Protein AF-A0A498CAG3-F1 (afdb_monomer)

Structure (mmCIF, N/CA/C/O backbone):
data_AF-A0A498CAG3-F1
#
_entry.id   AF-A0A498CAG3-F1
#
loop_
_atom_site.group_PDB
_atom_site.id
_atom_site.type_symbol
_atom_site.label_atom_id
_atom_site.label_alt_id
_atom_site.label_comp_id
_atom_site.label_asym_id
_atom_site.label_entity_id
_atom_site.label_seq_id
_atom_site.pdbx_PDB_ins_code
_atom_site.Cartn_x
_atom_site.Cartn_y
_atom_site.Cartn_z
_atom_site.occupancy
_atom_site.B_iso_or_equiv
_atom_site.auth_seq_id
_atom_site.auth_comp_id
_atom_site.auth_asym_id
_atom_site.auth_atom_id
_atom_site.pdbx_PDB_model_num
ATOM 1 N N . MET A 1 1 ? -28.598 -18.467 -30.246 1.00 45.19 1 MET A N 1
ATOM 2 C CA . MET A 1 1 ? -28.662 -18.071 -28.820 1.00 45.19 1 MET A CA 1
ATOM 3 C C . MET A 1 1 ? -27.420 -17.290 -28.374 1.00 45.19 1 MET A C 1
ATOM 5 O O . MET A 1 1 ? -27.573 -16.272 -27.721 1.00 45.19 1 MET A O 1
ATOM 9 N N . THR A 1 2 ? -26.205 -17.680 -28.778 1.00 54.56 2 THR A N 1
ATOM 10 C CA . THR A 1 2 ? -24.948 -17.007 -28.376 1.00 54.56 2 THR A CA 1
ATOM 11 C C . THR A 1 2 ? -24.770 -15.580 -28.922 1.00 54.56 2 THR A C 1
ATOM 13 O O . THR A 1 2 ? -24.231 -14.736 -28.220 1.00 54.56 2 THR A O 1
ATOM 16 N N . GLN A 1 3 ? -25.255 -15.280 -30.135 1.00 53.28 3 GLN A N 1
ATOM 17 C CA . GLN A 1 3 ? -25.154 -13.935 -30.737 1.00 53.28 3 GLN A CA 1
ATOM 18 C C . GLN A 1 3 ? -26.152 -12.925 -30.141 1.00 53.28 3 GLN A C 1
ATOM 20 O O . GLN A 1 3 ? -25.786 -11.781 -29.900 1.00 53.28 3 GLN A O 1
ATOM 25 N N . ALA A 1 4 ? -27.373 -13.359 -29.810 1.00 50.69 4 ALA A N 1
ATOM 26 C CA . ALA A 1 4 ? -28.370 -12.515 -29.142 1.00 50.69 4 ALA A CA 1
ATOM 27 C C . ALA A 1 4 ? -27.924 -12.086 -27.738 1.00 50.69 4 ALA A C 1
ATOM 29 O O . ALA A 1 4 ? -28.097 -10.934 -27.365 1.00 50.69 4 ALA A O 1
ATOM 30 N N . LEU A 1 5 ? -27.247 -12.972 -27.000 1.00 50.22 5 LEU A N 1
ATOM 31 C CA . LEU A 1 5 ? -26.637 -12.641 -25.707 1.00 50.22 5 LEU A CA 1
ATOM 32 C C . LEU A 1 5 ? -25.490 -11.618 -25.819 1.00 50.22 5 LEU A C 1
ATOM 34 O O . LEU A 1 5 ? -25.280 -10.845 -24.890 1.00 50.22 5 LEU A O 1
ATOM 38 N N . GLN A 1 6 ? -24.760 -11.586 -26.942 1.00 56.91 6 GLN A N 1
ATOM 39 C CA . GLN A 1 6 ? -23.706 -10.591 -27.195 1.00 56.91 6 GLN A CA 1
ATOM 40 C C . GLN A 1 6 ? -24.273 -9.227 -27.616 1.00 56.91 6 GLN A C 1
ATOM 42 O O . GLN A 1 6 ? -23.724 -8.196 -27.229 1.00 56.91 6 GLN A O 1
ATOM 47 N N . ALA A 1 7 ? -25.379 -9.213 -28.365 1.00 54.94 7 ALA A N 1
ATOM 48 C CA . ALA A 1 7 ? -26.101 -7.989 -28.710 1.00 54.94 7 ALA A CA 1
ATOM 49 C C . ALA A 1 7 ? -26.811 -7.389 -27.481 1.00 54.94 7 ALA A C 1
ATOM 51 O O . ALA A 1 7 ? -26.694 -6.193 -27.232 1.00 54.94 7 ALA A O 1
ATOM 52 N N . ALA A 1 8 ? -27.447 -8.230 -26.657 1.00 57.97 8 ALA A N 1
ATOM 53 C CA . ALA A 1 8 ? -28.200 -7.818 -25.470 1.00 57.97 8 ALA A CA 1
ATOM 54 C C . ALA A 1 8 ? -27.341 -7.199 -24.352 1.00 57.97 8 ALA A C 1
ATOM 56 O O . ALA A 1 8 ? -27.863 -6.489 -23.498 1.00 57.97 8 ALA A O 1
ATOM 57 N N . ALA A 1 9 ? -26.026 -7.443 -24.344 1.00 58.66 9 ALA A N 1
ATOM 58 C CA . ALA A 1 9 ? -25.122 -6.935 -23.310 1.00 58.66 9 ALA A CA 1
ATOM 59 C C . ALA A 1 9 ? -24.976 -5.398 -23.306 1.00 58.66 9 ALA A C 1
ATOM 61 O O . ALA A 1 9 ? -24.531 -4.839 -22.306 1.00 58.66 9 ALA A O 1
ATOM 62 N N . PHE A 1 10 ? -25.352 -4.723 -24.399 1.00 59.16 10 PHE A N 1
ATOM 63 C CA . PHE A 1 10 ? -25.188 -3.271 -24.568 1.00 59.16 10 PHE A CA 1
ATOM 64 C C . PHE A 1 10 ? -26.477 -2.548 -24.973 1.00 59.16 10 PHE A C 1
ATOM 66 O O . PHE A 1 10 ? -26.468 -1.340 -25.200 1.00 59.16 10 PHE A O 1
ATOM 73 N N . THR A 1 11 ? -27.595 -3.269 -25.039 1.00 63.06 11 THR A N 1
ATOM 74 C CA . THR A 1 11 ? -28.915 -2.693 -25.289 1.00 63.06 11 THR A CA 1
ATOM 75 C C . THR A 1 11 ? -29.640 -2.516 -23.968 1.00 63.06 11 THR A C 1
ATOM 77 O O . THR A 1 11 ? -29.707 -3.449 -23.170 1.00 63.06 11 THR A O 1
ATOM 80 N N . SER A 1 12 ? -30.260 -1.361 -23.746 1.00 62.12 12 SER A N 1
ATOM 81 C CA . SER A 1 12 ? -31.161 -1.179 -22.601 1.00 62.12 12 SER A CA 1
ATOM 82 C C . SER A 1 12 ? -32.449 -2.005 -22.717 1.00 62.12 12 SER A C 1
ATOM 84 O O . SER A 1 12 ? -33.151 -2.163 -21.721 1.00 62.12 12 SER A O 1
ATOM 86 N N . ASP A 1 13 ? -32.756 -2.522 -23.912 1.00 75.81 13 ASP A N 1
ATOM 87 C CA . ASP A 1 13 ? -33.946 -3.316 -24.203 1.00 75.81 13 ASP A CA 1
ATOM 88 C C . ASP A 1 13 ? -33.583 -4.641 -24.894 1.00 75.81 13 ASP A C 1
ATOM 90 O O . ASP A 1 13 ? -33.008 -4.668 -25.982 1.00 75.81 13 ASP A O 1
ATOM 94 N N . THR A 1 14 ? -33.943 -5.749 -24.250 1.00 74.25 14 THR A N 1
ATOM 95 C CA . THR A 1 14 ? -33.719 -7.110 -24.764 1.00 74.25 14 THR A CA 1
ATOM 96 C C . THR A 1 14 ? -34.554 -7.426 -26.004 1.00 74.25 14 THR A C 1
ATOM 98 O O . THR A 1 14 ? -34.089 -8.180 -26.857 1.00 74.25 14 THR A O 1
ATOM 101 N N . ALA A 1 15 ? -35.729 -6.806 -26.157 1.00 78.56 15 ALA A N 1
ATOM 102 C CA . ALA A 1 15 ? -36.567 -6.982 -27.341 1.00 78.56 15 ALA A CA 1
ATOM 103 C C . ALA A 1 15 ? -35.907 -6.387 -28.595 1.00 78.56 15 ALA A C 1
ATOM 105 O O . ALA A 1 15 ? -35.992 -6.962 -29.679 1.00 78.56 15 ALA A O 1
ATOM 106 N N . GLU A 1 16 ? -35.185 -5.274 -28.440 1.00 79.00 16 GLU A N 1
ATOM 107 C CA . GLU A 1 16 ? -34.460 -4.632 -29.538 1.00 79.00 16 GLU A CA 1
ATOM 108 C C . GLU A 1 16 ? -33.286 -5.498 -30.023 1.00 79.00 16 GLU A C 1
ATOM 110 O O . GLU A 1 16 ? -33.053 -5.627 -31.223 1.00 79.00 16 GLU A O 1
ATOM 115 N N . ALA A 1 17 ? -32.570 -6.145 -29.097 1.00 78.12 17 ALA A N 1
ATOM 116 C CA . ALA A 1 17 ? -31.485 -7.065 -29.435 1.00 78.12 17 ALA A CA 1
ATOM 117 C C . ALA A 1 17 ? -31.984 -8.309 -30.189 1.00 78.12 17 ALA A C 1
ATOM 119 O O . ALA A 1 17 ? -31.323 -8.773 -31.120 1.00 78.12 17 ALA A O 1
ATOM 120 N N . GLU A 1 18 ? -33.141 -8.853 -29.802 1.00 80.06 18 GLU A N 1
ATOM 121 C CA . GLU A 1 18 ? -33.763 -9.988 -30.491 1.00 80.06 18 GLU A CA 1
ATOM 122 C C . GLU A 1 18 ? -34.257 -9.602 -31.888 1.00 80.06 18 GLU A C 1
ATOM 124 O O . GLU A 1 18 ? -33.976 -10.324 -32.848 1.00 80.06 18 GLU A O 1
ATOM 129 N N . TRP A 1 19 ? -34.899 -8.436 -32.017 1.00 87.12 19 TRP A N 1
ATOM 130 C CA . TRP A 1 19 ? -35.303 -7.882 -33.310 1.00 87.12 19 TRP A CA 1
ATOM 131 C C . TRP A 1 19 ? -34.099 -7.677 -34.240 1.00 87.12 19 TRP A C 1
ATOM 133 O O . TRP A 1 19 ? -34.127 -8.137 -35.378 1.00 87.12 19 TRP A O 1
ATOM 143 N N . PHE A 1 20 ? -33.005 -7.082 -33.754 1.00 83.38 20 PHE A N 1
ATOM 144 C CA . PHE A 1 20 ? -31.796 -6.859 -34.554 1.00 83.38 20 PHE A CA 1
ATOM 145 C C . PHE A 1 20 ? -31.166 -8.169 -35.048 1.00 83.38 20 PHE A C 1
ATOM 147 O O . PHE A 1 20 ? -30.768 -8.281 -36.208 1.00 83.38 20 PHE A O 1
ATOM 154 N N . VAL A 1 21 ? -31.089 -9.191 -34.189 1.00 83.50 21 VAL A N 1
ATOM 155 C CA . VAL A 1 21 ? -30.575 -10.513 -34.585 1.00 83.50 21 VAL A CA 1
ATOM 156 C C . VAL A 1 21 ? -31.470 -11.164 -35.634 1.00 83.50 21 VAL A C 1
ATOM 158 O O . VAL A 1 21 ? -30.957 -11.811 -36.549 1.00 83.50 21 VAL A O 1
ATOM 161 N N . GLN A 1 22 ? -32.786 -10.983 -35.523 1.00 84.12 22 GLN A N 1
ATOM 162 C CA . GLN A 1 22 ? -33.721 -11.453 -36.533 1.00 84.12 22 GLN A CA 1
ATOM 163 C C . GLN A 1 22 ? -33.512 -10.709 -37.860 1.00 84.12 22 GLN A C 1
ATOM 165 O O . GLN A 1 22 ? -33.302 -11.370 -38.875 1.00 84.12 22 GLN A O 1
ATOM 170 N N . ALA A 1 23 ? -33.435 -9.376 -37.843 1.00 84.56 23 ALA A N 1
ATOM 171 C CA . ALA A 1 23 ? -33.192 -8.551 -39.027 1.00 84.56 23 ALA A CA 1
ATOM 172 C C . ALA A 1 23 ? -31.880 -8.925 -39.749 1.00 84.56 23 ALA A C 1
ATOM 174 O O . ALA A 1 23 ? -31.857 -9.042 -40.970 1.00 84.56 23 ALA A O 1
ATOM 175 N N . LEU A 1 24 ? -30.798 -9.220 -39.013 1.00 81.94 24 LEU A N 1
ATOM 176 C CA . LEU A 1 24 ? -29.530 -9.691 -39.597 1.00 81.94 24 LEU A CA 1
ATOM 177 C C . LEU A 1 24 ? -29.620 -11.069 -40.273 1.00 81.94 24 LEU A C 1
ATOM 179 O O . LEU A 1 24 ? -28.766 -11.409 -41.094 1.00 81.94 24 LEU A O 1
ATOM 183 N N . SER A 1 25 ? -30.601 -11.886 -39.889 1.00 84.06 25 SER A N 1
ATOM 184 C CA . SER A 1 25 ? -30.817 -13.221 -40.455 1.00 84.06 25 SER A CA 1
ATOM 185 C C . SER A 1 25 ? -31.768 -13.226 -41.655 1.00 84.06 25 SER A C 1
ATOM 187 O O . SER A 1 25 ? -31.875 -14.242 -42.349 1.00 84.06 25 SER A O 1
ATOM 189 N N . GLU A 1 26 ? -32.439 -12.104 -41.913 1.00 84.94 26 GLU A N 1
ATOM 190 C CA . GLU A 1 26 ? -33.358 -11.935 -43.031 1.00 84.94 26 GLU A CA 1
ATOM 191 C C . GLU A 1 26 ? -32.614 -11.577 -44.327 1.00 84.94 26 GLU A C 1
ATOM 193 O O . GLU A 1 26 ? -31.466 -11.128 -44.339 1.00 84.94 26 GLU A O 1
ATOM 198 N N . ARG A 1 27 ? -33.250 -11.852 -45.470 1.00 79.12 27 ARG A N 1
ATOM 199 C CA . ARG A 1 27 ? -32.666 -11.534 -46.778 1.00 79.12 27 ARG A CA 1
ATOM 200 C C . ARG A 1 27 ? -32.830 -10.034 -47.027 1.00 79.12 27 ARG A C 1
ATOM 202 O O . ARG A 1 27 ? -33.888 -9.481 -46.759 1.00 79.12 27 ARG A O 1
ATOM 209 N N . GLY A 1 28 ? -31.797 -9.381 -47.560 1.00 72.25 28 GLY A N 1
ATOM 210 C CA . GLY A 1 28 ? -31.768 -7.918 -47.701 1.00 72.25 28 GLY A CA 1
ATOM 211 C C . GLY A 1 28 ? -32.819 -7.313 -48.642 1.00 72.25 28 GLY A C 1
ATOM 212 O O . GLY A 1 28 ? -32.957 -6.101 -48.674 1.00 72.25 28 GLY A O 1
ATOM 213 N N . ASP A 1 29 ? -33.548 -8.128 -49.405 1.00 83.62 29 ASP A N 1
ATOM 214 C CA . ASP A 1 29 ? -34.704 -7.720 -50.212 1.00 83.62 29 ASP A CA 1
ATOM 215 C C . ASP A 1 29 ? -36.023 -7.663 -49.420 1.00 83.62 29 ASP A C 1
ATOM 217 O O . ASP A 1 29 ? -37.030 -7.199 -49.953 1.00 83.62 29 ASP A O 1
ATOM 221 N N . VAL A 1 30 ? -36.023 -8.141 -48.171 1.00 82.44 30 VAL A N 1
ATOM 222 C CA . VAL A 1 30 ? -37.181 -8.157 -47.261 1.00 82.44 30 VAL A CA 1
ATOM 223 C C . VAL A 1 30 ? -37.162 -6.973 -46.290 1.00 82.44 30 VAL A C 1
ATOM 225 O O . VAL A 1 30 ? -38.225 -6.555 -45.842 1.00 82.44 30 VAL A O 1
ATOM 228 N N . LEU A 1 31 ? -35.982 -6.417 -46.008 1.00 84.12 31 LEU A N 1
ATOM 229 C CA . LEU A 1 31 ? -35.819 -5.255 -45.136 1.00 84.12 31 LEU A CA 1
ATOM 230 C C . LEU A 1 31 ? -36.165 -3.976 -45.896 1.00 84.12 31 LEU A C 1
ATOM 232 O O . LEU A 1 31 ? -35.651 -3.741 -46.996 1.00 84.12 31 LEU A O 1
ATOM 236 N N . ASP A 1 32 ? -37.017 -3.144 -45.308 1.00 89.19 32 ASP A N 1
ATOM 237 C CA . ASP A 1 32 ? -37.321 -1.836 -45.872 1.00 89.19 32 ASP A CA 1
ATOM 238 C C . ASP A 1 32 ? -36.302 -0.766 -45.433 1.00 89.19 32 ASP A C 1
ATOM 240 O O . ASP A 1 32 ? -35.279 -1.038 -44.793 1.00 89.19 32 ASP A O 1
ATOM 244 N N . HIS A 1 33 ? -36.530 0.475 -45.865 1.00 87.75 33 HIS A N 1
ATOM 245 C CA . HIS A 1 33 ? -35.633 1.576 -45.527 1.00 87.75 33 HIS A CA 1
ATOM 246 C C . HIS A 1 33 ? -35.636 1.884 -44.024 1.00 87.75 33 HIS A C 1
ATOM 248 O O . HIS A 1 33 ? -34.579 2.211 -43.481 1.00 87.75 33 HIS A O 1
ATOM 254 N N . ASP A 1 34 ? -36.782 1.730 -43.360 1.00 85.75 34 ASP A N 1
ATOM 255 C CA . ASP A 1 34 ? -36.931 2.005 -41.934 1.00 85.75 34 ASP A CA 1
ATOM 256 C C . ASP A 1 34 ? -36.208 0.925 -41.109 1.00 85.75 34 ASP A C 1
ATOM 258 O O . ASP A 1 34 ? -35.527 1.240 -40.129 1.00 85.75 34 ASP A O 1
ATOM 262 N N . ASP A 1 35 ? -36.268 -0.338 -41.546 1.00 87.19 35 ASP A N 1
ATOM 263 C CA . ASP A 1 35 ? -35.494 -1.443 -40.977 1.00 87.19 35 ASP A CA 1
ATOM 264 C C . ASP A 1 35 ? -33.986 -1.204 -41.123 1.00 87.19 35 ASP A C 1
ATOM 266 O O . ASP A 1 35 ? -33.227 -1.404 -40.172 1.00 87.19 35 ASP A O 1
ATOM 270 N N . ALA A 1 36 ? -33.536 -0.734 -42.291 1.00 84.50 36 ALA A N 1
ATOM 271 C CA . ALA A 1 36 ? -32.130 -0.418 -42.530 1.00 84.50 36 ALA A CA 1
ATOM 272 C C . ALA A 1 36 ? -31.636 0.726 -41.626 1.00 84.50 36 ALA A C 1
ATOM 274 O O . ALA A 1 36 ? -30.573 0.609 -41.006 1.00 84.50 36 ALA A O 1
ATOM 275 N N . ASP A 1 37 ? -32.415 1.800 -41.497 1.00 84.00 37 ASP A N 1
ATOM 276 C CA . ASP A 1 37 ? -32.090 2.933 -40.628 1.00 84.00 37 ASP A CA 1
ATOM 277 C C . ASP A 1 37 ? -32.060 2.516 -39.153 1.00 84.00 37 ASP A C 1
ATOM 279 O O . ASP A 1 37 ? -31.157 2.906 -38.405 1.00 84.00 37 ASP A O 1
ATOM 283 N N . ARG A 1 38 ? -32.992 1.654 -38.731 1.00 86.81 38 ARG A N 1
ATOM 284 C CA . ARG A 1 38 ? -33.040 1.125 -37.365 1.00 86.81 38 ARG A CA 1
ATOM 285 C C . ARG A 1 38 ? -31.895 0.152 -37.073 1.00 86.81 38 ARG A C 1
ATOM 287 O O . ARG A 1 38 ? -31.314 0.222 -35.991 1.00 86.81 38 ARG A O 1
ATOM 294 N N . VAL A 1 39 ? -31.492 -0.683 -38.035 1.00 84.62 39 VAL A N 1
ATOM 295 C CA . VAL A 1 39 ? -30.287 -1.532 -37.952 1.00 84.62 39 VAL A CA 1
ATOM 296 C C . VAL A 1 39 ? -29.031 -0.674 -37.779 1.00 84.62 39 VAL A C 1
ATOM 298 O O . VAL A 1 39 ? -28.209 -0.954 -36.905 1.00 84.62 39 VAL A O 1
ATOM 301 N N . ILE A 1 40 ? -28.883 0.397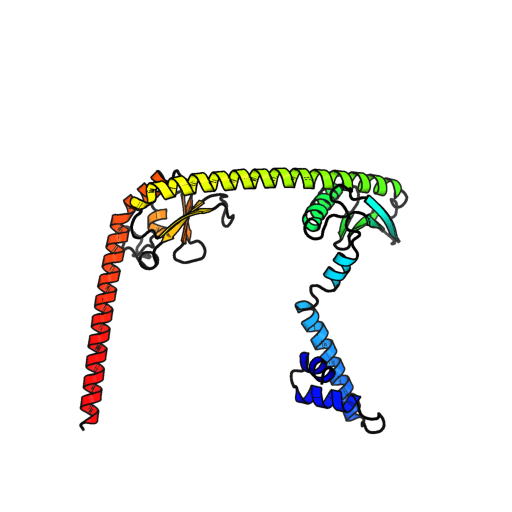 -38.565 1.00 84.69 40 ILE A N 1
ATOM 302 C CA . ILE A 1 40 ? -27.740 1.316 -38.460 1.00 84.69 40 ILE A CA 1
ATOM 303 C C . ILE A 1 40 ? -27.748 2.038 -37.109 1.00 84.69 40 ILE A C 1
ATOM 305 O O . ILE A 1 40 ? -26.709 2.109 -36.449 1.00 84.69 40 ILE A O 1
ATOM 309 N N . ALA A 1 41 ? -28.906 2.536 -36.668 1.00 83.00 41 ALA A N 1
ATOM 310 C CA . ALA A 1 41 ? -29.057 3.192 -35.373 1.00 83.00 41 ALA A CA 1
ATOM 311 C C . ALA A 1 41 ? -28.698 2.247 -34.216 1.00 83.00 41 ALA A C 1
ATOM 313 O O . ALA A 1 41 ? -27.967 2.639 -33.305 1.00 83.00 41 ALA A O 1
ATOM 314 N N . PHE A 1 42 ? -29.138 0.988 -34.286 1.00 83.50 42 PHE A N 1
ATOM 315 C CA . PHE A 1 42 ? -28.792 -0.041 -33.312 1.00 83.50 42 PHE A CA 1
ATOM 316 C C . PHE A 1 42 ? -27.280 -0.291 -33.256 1.00 83.50 42 PHE A C 1
ATOM 318 O O . PHE A 1 42 ? -26.693 -0.257 -32.176 1.00 83.50 42 PHE A O 1
ATOM 325 N N . VAL A 1 43 ? -26.624 -0.484 -34.409 1.00 82.00 43 VAL A N 1
ATOM 326 C CA . VAL A 1 43 ? -25.164 -0.678 -34.484 1.00 82.00 43 VAL A CA 1
ATOM 327 C C . VAL A 1 43 ? -24.419 0.537 -33.936 1.00 82.00 43 VAL A C 1
ATOM 329 O O . VAL A 1 43 ? -23.454 0.378 -33.193 1.00 82.00 43 VAL A O 1
ATOM 332 N N . PHE A 1 44 ? -24.869 1.748 -34.257 1.00 81.00 44 PHE A N 1
ATOM 333 C CA . PHE A 1 44 ? -24.246 2.977 -33.776 1.00 81.00 44 PHE A CA 1
ATOM 334 C C . PHE A 1 44 ? -24.340 3.111 -32.250 1.00 81.00 44 PHE A C 1
ATOM 336 O O . PHE A 1 44 ? -23.334 3.369 -31.590 1.00 81.00 44 PHE A O 1
ATOM 343 N N . VAL A 1 45 ? -25.520 2.868 -31.670 1.00 79.94 45 VAL A N 1
ATOM 344 C CA . VAL A 1 45 ? -25.716 2.870 -30.210 1.00 79.94 45 VAL A CA 1
ATOM 345 C C . VAL A 1 45 ? -24.909 1.757 -29.547 1.00 79.94 45 VAL A C 1
ATOM 347 O O . VAL A 1 45 ? -24.305 1.988 -28.501 1.00 79.94 45 VAL A O 1
ATOM 350 N N . TRP A 1 46 ? -24.834 0.577 -30.164 1.00 79.56 46 TRP A N 1
ATOM 351 C CA . TRP A 1 46 ? -24.007 -0.526 -29.683 1.00 79.56 46 TRP A CA 1
ATOM 352 C C . TRP A 1 46 ? -22.515 -0.158 -29.670 1.00 79.56 46 TRP A C 1
ATOM 354 O O . TRP A 1 46 ? -21.849 -0.400 -28.666 1.00 79.56 46 TRP A O 1
ATOM 364 N N . ILE A 1 47 ? -21.996 0.485 -30.726 1.00 77.56 47 ILE A N 1
ATOM 365 C CA . ILE A 1 47 ? -20.606 0.977 -30.789 1.00 77.56 47 ILE A CA 1
ATOM 366 C C . ILE A 1 47 ? -20.358 2.018 -29.696 1.00 77.56 47 ILE A C 1
ATOM 368 O O . ILE A 1 47 ? -19.391 1.888 -28.952 1.00 77.56 47 ILE A O 1
ATOM 372 N N . LEU A 1 48 ? -21.241 3.009 -29.544 1.00 76.31 48 LEU A N 1
ATOM 373 C CA . LEU A 1 48 ? -21.099 4.028 -28.500 1.00 76.31 48 LEU A CA 1
ATOM 374 C C . LEU A 1 48 ? -21.164 3.428 -27.091 1.00 76.31 48 LEU A C 1
ATOM 376 O O . LEU A 1 48 ? -20.385 3.812 -26.221 1.00 76.31 48 LEU A O 1
ATOM 380 N N . GLY A 1 49 ? -22.067 2.472 -26.860 1.00 71.06 49 GLY A N 1
ATOM 381 C CA . GLY A 1 49 ? -22.169 1.739 -25.600 1.00 71.06 49 GLY A CA 1
ATOM 382 C C . GLY A 1 49 ? -20.912 0.919 -25.316 1.00 71.06 49 GLY A C 1
ATOM 383 O O . GLY A 1 49 ? -20.394 0.947 -24.198 1.00 71.06 49 GLY A O 1
ATOM 384 N N . PHE A 1 50 ? -20.375 0.252 -26.338 1.00 70.56 50 PHE A N 1
ATOM 385 C CA . PHE A 1 50 ? -19.111 -0.468 -26.259 1.00 70.56 50 PHE A CA 1
ATOM 386 C C . PHE A 1 50 ? -17.940 0.474 -25.955 1.00 70.56 50 PHE A C 1
ATOM 388 O O . PHE A 1 50 ? -17.154 0.175 -25.065 1.00 70.56 50 PHE A O 1
ATOM 395 N N . GLU A 1 51 ? -17.827 1.622 -26.624 1.00 67.56 51 GLU A N 1
ATOM 396 C CA . GLU A 1 51 ? -16.762 2.609 -26.391 1.00 67.56 51 GLU A CA 1
ATOM 397 C C . GLU A 1 51 ? -16.861 3.264 -25.005 1.00 67.56 51 GLU A C 1
ATOM 399 O O . GLU A 1 51 ? -15.850 3.417 -24.316 1.00 67.56 51 GLU A O 1
ATOM 404 N N . ALA A 1 52 ? -18.074 3.583 -24.547 1.00 69.44 52 ALA A N 1
ATOM 405 C CA . ALA A 1 52 ? -18.309 4.117 -23.209 1.00 69.44 52 ALA A CA 1
ATOM 406 C C . ALA A 1 52 ? -17.931 3.094 -22.121 1.00 69.44 52 ALA A C 1
ATOM 408 O O . ALA A 1 52 ? -17.205 3.421 -21.176 1.00 69.44 52 ALA A O 1
ATOM 409 N N . ALA A 1 53 ? -18.361 1.837 -22.280 1.00 62.31 53 ALA A N 1
ATOM 410 C CA . ALA A 1 53 ? -18.052 0.748 -21.355 1.00 62.31 53 ALA A CA 1
ATOM 411 C C . ALA A 1 53 ? -16.604 0.241 -21.478 1.00 62.31 53 ALA A C 1
ATOM 413 O O . ALA A 1 53 ? -16.067 -0.310 -20.511 1.00 62.31 53 ALA A O 1
ATOM 414 N N . ALA A 1 54 ? -15.935 0.454 -22.617 1.00 57.78 54 ALA A N 1
ATOM 415 C CA . ALA A 1 54 ? -14.562 0.014 -22.845 1.00 57.78 54 ALA A CA 1
ATOM 416 C C . ALA A 1 54 ? -13.610 0.582 -21.790 1.00 57.78 54 ALA A C 1
ATOM 418 O O . ALA A 1 54 ? -12.757 -0.134 -21.278 1.00 57.78 54 ALA A O 1
ATOM 419 N N . SER A 1 55 ? -13.810 1.824 -21.358 1.00 51.59 55 SER A N 1
ATOM 420 C CA . SER A 1 55 ? -13.018 2.418 -20.273 1.00 51.59 55 SER A CA 1
ATOM 421 C C . SER A 1 55 ? -13.074 1.629 -18.947 1.00 51.59 55 SER A C 1
ATOM 423 O O . SER A 1 55 ? -12.108 1.656 -18.182 1.00 51.59 55 SER A O 1
ATOM 425 N N . THR A 1 56 ? -14.158 0.878 -18.704 1.00 57.03 56 THR A N 1
ATOM 426 C CA . THR A 1 56 ? -14.421 0.127 -17.460 1.00 57.03 56 THR A CA 1
ATOM 427 C C . THR A 1 56 ? -14.122 -1.379 -17.533 1.00 57.03 56 THR A C 1
ATOM 429 O O . THR A 1 56 ? -13.896 -1.991 -16.494 1.00 57.03 56 THR A O 1
ATOM 432 N N . TRP A 1 57 ? -14.117 -1.992 -18.727 1.00 52.47 57 TRP A N 1
ATOM 433 C CA . TRP A 1 57 ? -13.852 -3.436 -18.932 1.00 52.47 57 TRP A CA 1
ATOM 434 C C . TRP A 1 57 ? -12.606 -3.715 -19.797 1.00 52.47 57 TRP A C 1
ATOM 436 O O . TRP A 1 57 ? -12.030 -4.802 -19.744 1.00 52.47 57 TRP A O 1
ATOM 446 N N . VAL A 1 58 ? -12.164 -2.740 -20.600 1.00 52.78 58 VAL A N 1
ATOM 447 C CA . VAL A 1 58 ? -10.999 -2.811 -21.510 1.00 52.78 58 VAL A CA 1
ATOM 448 C C . VAL A 1 58 ? -9.764 -2.155 -20.880 1.00 52.78 58 VAL A C 1
ATOM 450 O O . VAL A 1 58 ? -8.729 -2.029 -21.531 1.00 52.78 58 VAL A O 1
ATOM 453 N N . SER A 1 59 ? -9.808 -1.829 -19.585 1.00 51.28 59 SER A N 1
ATOM 454 C CA . SER A 1 59 ? -8.662 -1.309 -18.825 1.00 51.28 59 SER A CA 1
ATOM 455 C C . SER A 1 59 ? -7.452 -2.264 -18.825 1.00 51.28 59 SER A C 1
ATOM 457 O O . SER A 1 59 ? -6.365 -1.870 -18.426 1.00 51.28 59 SER A O 1
ATOM 459 N N . ASP A 1 60 ? -7.607 -3.490 -19.337 1.00 61.16 60 ASP A N 1
ATOM 460 C CA . ASP A 1 60 ? -6.557 -4.501 -19.353 1.00 61.16 60 ASP A CA 1
ATOM 461 C C . ASP A 1 60 ? -6.276 -5.128 -20.732 1.00 61.16 60 ASP A C 1
ATOM 463 O O . ASP A 1 60 ? -5.532 -6.092 -20.823 1.00 61.16 60 ASP A O 1
ATOM 467 N N . ARG A 1 61 ? -6.856 -4.675 -21.858 1.00 69.56 61 ARG A N 1
ATOM 468 C CA . ARG A 1 61 ? -6.480 -5.290 -23.159 1.00 69.56 61 ARG A CA 1
ATOM 469 C C . ARG A 1 61 ? -5.161 -4.743 -23.690 1.00 69.56 61 ARG A C 1
ATOM 471 O O . ARG A 1 61 ? -4.298 -5.525 -24.071 1.00 69.56 61 ARG A O 1
ATOM 478 N N . GLN A 1 62 ? -5.019 -3.420 -23.733 1.00 72.12 62 GLN A N 1
ATOM 479 C CA . GLN A 1 62 ? -3.773 -2.780 -24.168 1.00 72.12 62 GLN A CA 1
ATOM 480 C C . GLN A 1 62 ? -2.644 -3.062 -23.180 1.00 72.12 62 GLN A C 1
ATOM 482 O O . GLN A 1 62 ? -1.537 -3.373 -23.607 1.00 72.12 62 GLN A O 1
ATOM 487 N N . LEU A 1 63 ? -2.952 -3.039 -21.878 1.00 81.06 63 LEU A N 1
ATOM 488 C CA . LEU A 1 63 ? -2.006 -3.440 -20.846 1.00 81.06 63 LEU A CA 1
ATOM 489 C C . LEU A 1 63 ? -1.598 -4.906 -21.026 1.00 81.06 63 LEU A C 1
ATOM 491 O O . LEU A 1 63 ? -0.423 -5.129 -21.270 1.00 81.06 63 LEU A O 1
ATOM 495 N N . ARG A 1 64 ? -2.516 -5.889 -21.049 1.00 81.44 64 ARG A N 1
ATOM 496 C CA . ARG A 1 64 ? -2.149 -7.300 -21.325 1.00 81.44 64 ARG A CA 1
ATOM 497 C C . ARG A 1 64 ? -1.383 -7.495 -22.622 1.00 81.44 64 ARG A C 1
ATOM 499 O O . ARG A 1 64 ? -0.474 -8.313 -22.652 1.00 81.44 64 ARG A O 1
ATOM 506 N N . ALA A 1 65 ? -1.738 -6.780 -23.688 1.00 83.31 65 ALA A N 1
ATOM 507 C CA . ALA A 1 65 ? -1.003 -6.856 -24.946 1.00 83.31 65 ALA A CA 1
ATOM 508 C C . ALA A 1 65 ? 0.439 -6.352 -24.781 1.00 83.31 65 ALA A C 1
ATOM 510 O O . ALA A 1 65 ? 1.361 -7.014 -25.246 1.00 83.31 65 ALA A O 1
ATOM 511 N N . ALA A 1 66 ? 0.640 -5.239 -24.070 1.00 85.62 66 ALA A N 1
ATOM 512 C CA . ALA A 1 66 ? 1.965 -4.744 -23.713 1.00 85.62 66 ALA A CA 1
ATOM 513 C C . ALA A 1 66 ? 2.715 -5.745 -22.816 1.00 85.62 66 ALA A C 1
ATOM 515 O O . ALA A 1 66 ? 3.842 -6.113 -23.125 1.00 85.62 66 ALA A O 1
ATOM 516 N N . LEU A 1 67 ? 2.078 -6.266 -21.761 1.00 88.38 67 LEU A N 1
ATOM 517 C CA . LEU A 1 67 ? 2.665 -7.282 -20.879 1.00 88.38 67 LEU A CA 1
ATOM 518 C C . LEU A 1 67 ? 3.111 -8.525 -21.667 1.00 88.38 67 LEU A C 1
ATOM 520 O O . LEU A 1 67 ? 4.214 -9.017 -21.452 1.00 88.38 67 LEU A O 1
ATOM 524 N N . ALA A 1 68 ? 2.285 -8.992 -22.607 1.00 87.44 68 ALA A N 1
ATOM 525 C CA . ALA A 1 68 ? 2.564 -10.152 -23.451 1.00 87.44 68 ALA A CA 1
ATOM 526 C C . ALA A 1 68 ? 3.641 -9.898 -24.519 1.00 87.44 68 ALA A C 1
ATOM 528 O O . ALA A 1 68 ? 4.245 -10.851 -25.003 1.00 87.44 68 ALA A O 1
ATOM 529 N N . ALA A 1 69 ? 3.884 -8.640 -24.898 1.00 90.69 69 ALA A N 1
ATOM 530 C CA . ALA A 1 69 ? 4.933 -8.273 -25.848 1.00 90.69 69 ALA A CA 1
ATOM 531 C C . ALA A 1 69 ? 6.343 -8.286 -25.225 1.00 90.69 69 ALA A C 1
ATOM 533 O O . ALA A 1 69 ? 7.335 -8.260 -25.956 1.00 90.69 69 ALA A O 1
ATOM 534 N N . ARG A 1 70 ? 6.445 -8.347 -23.890 1.00 93.88 70 ARG A N 1
ATOM 535 C CA . ARG A 1 70 ? 7.721 -8.363 -23.168 1.00 93.88 70 ARG A CA 1
ATOM 536 C C . ARG A 1 70 ? 8.518 -9.630 -23.463 1.00 93.88 70 ARG A C 1
ATOM 538 O O . ARG A 1 70 ? 8.008 -10.744 -23.368 1.00 93.88 70 ARG A O 1
ATOM 545 N N . MET A 1 71 ? 9.818 -9.462 -23.674 1.00 93.94 71 MET A N 1
ATOM 546 C CA . MET A 1 71 ? 10.779 -10.564 -23.717 1.00 93.94 71 MET A CA 1
ATOM 547 C C . MET A 1 71 ? 11.242 -10.902 -22.295 1.00 93.94 71 MET A C 1
ATOM 549 O O . MET A 1 71 ? 12.329 -10.513 -21.867 1.00 93.94 71 MET A O 1
ATOM 553 N N . VAL A 1 72 ? 10.369 -11.560 -21.530 1.00 93.69 72 VAL A N 1
ATOM 554 C CA . VAL A 1 72 ? 10.632 -11.939 -20.133 1.00 93.69 72 VAL A CA 1
ATOM 555 C C . VAL A 1 72 ? 11.755 -12.977 -20.066 1.00 93.69 72 VAL A C 1
ATOM 557 O O . VAL A 1 72 ? 11.796 -13.900 -20.875 1.00 93.69 72 VAL A O 1
ATOM 560 N N . ARG A 1 73 ? 12.670 -12.825 -19.104 1.00 93.50 73 ARG A N 1
ATOM 561 C CA . ARG A 1 73 ? 13.778 -13.766 -18.886 1.00 93.50 73 ARG A CA 1
ATOM 562 C C . ARG A 1 73 ? 13.278 -15.162 -18.494 1.00 93.50 73 ARG A C 1
ATOM 564 O O . ARG A 1 73 ? 12.411 -15.289 -17.631 1.00 93.50 73 ARG A O 1
ATOM 571 N N . ASP A 1 74 ? 13.913 -16.201 -19.036 1.00 87.12 74 ASP A N 1
ATOM 572 C CA . ASP A 1 74 ? 13.663 -17.597 -18.637 1.00 87.12 74 ASP A CA 1
ATOM 573 C C . ASP A 1 74 ? 14.294 -17.941 -17.276 1.00 87.12 74 ASP A C 1
ATOM 575 O O . ASP A 1 74 ? 13.828 -18.824 -16.554 1.00 87.12 74 ASP A O 1
ATOM 579 N N . ASN A 1 75 ? 15.377 -17.245 -16.911 1.00 86.06 75 ASN A N 1
ATOM 580 C CA . ASN A 1 75 ? 16.125 -17.457 -15.676 1.00 86.06 75 ASN A CA 1
ATOM 581 C C . ASN A 1 75 ? 16.370 -16.125 -14.960 1.00 86.06 75 ASN A C 1
ATOM 583 O O . ASN A 1 75 ? 16.750 -15.133 -15.579 1.00 86.06 75 ASN A O 1
ATOM 587 N N . ARG A 1 76 ? 16.217 -16.118 -13.632 1.00 81.88 76 ARG A N 1
ATOM 588 C CA . ARG A 1 76 ? 16.454 -14.951 -12.772 1.00 81.88 76 ARG A CA 1
ATOM 589 C C . ARG A 1 76 ? 17.885 -14.410 -12.846 1.00 81.88 76 ARG A C 1
ATOM 591 O O . ARG A 1 76 ? 18.080 -13.228 -12.607 1.00 81.88 76 ARG A O 1
ATOM 598 N N . ASN A 1 77 ? 18.855 -15.256 -13.190 1.00 82.56 77 ASN A N 1
ATOM 599 C CA . ASN A 1 77 ? 20.266 -14.868 -13.288 1.00 82.56 77 ASN A CA 1
ATOM 600 C C . ASN A 1 77 ? 20.649 -14.260 -14.646 1.00 82.56 77 ASN A C 1
ATOM 602 O O . ASN A 1 77 ? 21.801 -13.877 -14.823 1.00 82.56 77 ASN A O 1
ATOM 606 N N . THR A 1 78 ? 19.733 -14.223 -15.616 1.00 88.19 78 THR A N 1
ATOM 607 C CA . THR A 1 78 ? 19.988 -13.570 -16.902 1.00 88.19 78 THR A CA 1
ATOM 608 C C . THR A 1 78 ? 19.681 -12.084 -16.768 1.00 88.19 78 THR A C 1
ATOM 610 O O . THR A 1 78 ? 18.563 -11.729 -16.385 1.00 88.19 78 THR A O 1
ATOM 613 N N . GLU A 1 79 ? 20.669 -11.244 -17.068 1.00 89.62 79 GLU A N 1
ATOM 614 C CA . GLU A 1 79 ? 20.541 -9.786 -17.009 1.00 89.62 79 GLU A CA 1
ATOM 615 C C . GLU A 1 79 ? 19.737 -9.250 -18.200 1.00 89.62 79 GLU A C 1
ATOM 617 O O . GLU A 1 79 ? 19.807 -9.788 -19.313 1.00 89.62 79 GLU A O 1
ATOM 622 N N . ALA A 1 80 ? 18.969 -8.184 -17.964 1.00 94.06 80 ALA A N 1
ATOM 623 C CA . ALA A 1 80 ? 18.280 -7.460 -19.024 1.00 94.06 80 ALA A CA 1
ATOM 624 C C . ALA A 1 80 ? 19.285 -6.858 -20.020 1.00 94.06 80 ALA A C 1
ATOM 626 O O . ALA A 1 80 ? 20.265 -6.226 -19.631 1.00 94.06 80 ALA A O 1
ATOM 627 N N . SER A 1 81 ? 19.020 -7.016 -21.315 1.00 95.50 81 SER A N 1
ATOM 628 C CA . SER A 1 81 ? 19.922 -6.572 -22.380 1.00 95.50 81 SER A CA 1
ATOM 629 C C . SER A 1 81 ? 19.150 -5.921 -23.519 1.00 95.50 81 SER A C 1
ATOM 631 O O . SER A 1 81 ? 17.980 -6.222 -23.743 1.00 95.50 81 SER A O 1
ATOM 633 N N . ILE A 1 82 ? 19.801 -5.058 -24.291 1.00 96.38 82 ILE A N 1
ATOM 634 C CA . ILE A 1 82 ? 19.192 -4.497 -25.500 1.00 96.38 82 ILE A CA 1
ATOM 635 C C . ILE A 1 82 ? 19.103 -5.607 -26.554 1.00 96.38 82 ILE A C 1
ATOM 637 O O . ILE A 1 82 ? 20.106 -6.239 -26.873 1.00 96.38 82 ILE A O 1
ATOM 641 N N . ASP A 1 83 ? 17.905 -5.852 -27.081 1.00 96.00 83 ASP A N 1
ATOM 642 C CA . ASP A 1 83 ? 17.684 -6.789 -28.186 1.00 96.00 83 ASP A CA 1
ATOM 643 C C . ASP A 1 83 ? 17.917 -6.100 -29.534 1.00 96.00 83 ASP A C 1
ATOM 645 O O . ASP A 1 83 ? 18.720 -6.547 -30.350 1.00 96.00 83 ASP A O 1
ATOM 649 N N . ALA A 1 84 ? 17.229 -4.976 -29.754 1.00 94.12 84 ALA A N 1
ATOM 650 C CA . ALA A 1 84 ? 17.328 -4.208 -30.988 1.00 94.12 84 ALA A CA 1
ATOM 651 C C . ALA A 1 84 ? 16.855 -2.762 -30.802 1.00 94.12 84 ALA A C 1
ATOM 653 O O . ALA A 1 84 ? 15.972 -2.482 -29.991 1.00 94.12 84 ALA A O 1
ATOM 654 N N . CYS A 1 85 ? 17.371 -1.851 -31.628 1.00 94.06 85 CYS A N 1
ATOM 655 C CA . CYS A 1 85 ? 16.694 -0.587 -31.912 1.00 94.06 85 CYS A CA 1
ATOM 656 C C . CYS A 1 85 ? 15.603 -0.861 -32.959 1.00 94.06 85 CYS A C 1
ATOM 658 O O . CYS A 1 85 ? 15.905 -1.230 -34.092 1.00 94.06 85 CYS A O 1
ATOM 660 N N . THR A 1 86 ? 14.339 -0.775 -32.553 1.00 93.56 86 THR A N 1
ATOM 661 C CA . THR A 1 86 ? 13.184 -1.198 -33.365 1.00 93.56 86 THR A CA 1
ATOM 662 C C . THR A 1 86 ? 12.579 -0.088 -34.210 1.00 93.56 86 THR A C 1
ATOM 664 O O . THR A 1 86 ? 11.939 -0.384 -35.214 1.00 93.56 86 THR A O 1
ATOM 667 N N . ASP A 1 87 ? 12.761 1.167 -33.804 1.00 93.25 87 ASP A N 1
ATOM 668 C CA . ASP A 1 87 ? 12.220 2.320 -34.515 1.00 93.25 87 ASP A CA 1
ATOM 669 C C . ASP A 1 87 ? 13.077 3.561 -34.258 1.00 93.25 87 ASP A C 1
ATOM 671 O O . ASP A 1 87 ? 13.585 3.752 -33.149 1.00 93.25 87 ASP A O 1
ATOM 675 N N . ILE A 1 88 ? 13.216 4.394 -35.288 1.00 92.25 88 ILE A N 1
ATOM 676 C CA . ILE A 1 88 ? 13.851 5.709 -35.215 1.00 92.25 88 ILE A CA 1
ATOM 677 C C . ILE A 1 88 ? 12.947 6.685 -35.963 1.00 92.25 88 ILE A C 1
ATOM 679 O O . ILE A 1 88 ? 12.868 6.672 -37.192 1.00 92.25 88 ILE A O 1
ATOM 683 N N . SER A 1 89 ? 12.294 7.562 -35.210 1.00 91.31 89 SER A N 1
ATOM 684 C CA . SER A 1 89 ? 11.406 8.589 -35.736 1.00 91.31 89 SER A CA 1
ATOM 685 C C . SER A 1 89 ? 12.081 9.951 -35.648 1.00 91.31 89 SER A C 1
ATOM 687 O O . SER A 1 89 ? 12.519 10.382 -34.581 1.00 91.31 89 SER A O 1
ATOM 689 N N . VAL A 1 90 ? 12.179 10.649 -36.779 1.00 90.50 90 VAL A N 1
ATOM 690 C CA . VAL A 1 90 ? 12.831 11.961 -36.863 1.00 90.50 90 VAL A CA 1
ATOM 691 C C . VAL A 1 90 ? 11.804 13.010 -37.262 1.00 90.50 90 VAL A C 1
ATOM 693 O O . VAL A 1 90 ? 11.200 12.935 -38.330 1.00 90.50 90 VAL A O 1
ATOM 696 N N . SER A 1 91 ? 11.634 14.018 -36.412 1.00 90.69 91 SER A N 1
ATOM 697 C CA . SER A 1 91 ? 10.818 15.201 -36.671 1.00 90.69 91 SER A CA 1
ATOM 698 C C . SER A 1 91 ? 11.694 16.405 -37.049 1.00 90.69 91 SER A C 1
ATOM 700 O O . SER A 1 91 ? 12.918 16.309 -37.187 1.00 90.69 91 SER A O 1
ATOM 702 N N . GLU A 1 92 ? 11.081 17.574 -37.247 1.00 89.50 92 GLU A N 1
ATOM 703 C CA . GLU A 1 92 ? 11.823 18.808 -37.539 1.00 89.50 92 GLU A CA 1
ATOM 704 C C . GLU A 1 92 ? 12.774 19.215 -36.405 1.00 89.50 92 GLU A C 1
ATOM 706 O O . GLU A 1 92 ? 13.834 19.774 -36.672 1.00 89.50 92 GLU A O 1
ATOM 711 N N . ARG A 1 93 ? 12.415 18.933 -35.144 1.00 90.62 93 ARG A N 1
ATOM 712 C CA . ARG A 1 93 ? 13.166 19.396 -33.961 1.00 90.62 93 ARG A CA 1
ATOM 713 C C . ARG A 1 93 ? 13.661 18.275 -33.059 1.00 90.62 93 ARG A C 1
ATOM 715 O O . ARG A 1 93 ? 14.528 18.516 -32.223 1.00 90.62 93 ARG A O 1
ATOM 722 N N . SER A 1 94 ? 13.130 17.070 -33.212 1.00 91.69 94 SER A N 1
ATOM 723 C CA . SER A 1 94 ? 13.422 15.955 -32.321 1.00 91.69 94 SER A CA 1
ATOM 724 C C . SER A 1 94 ? 13.725 14.675 -33.078 1.00 91.69 94 SER A C 1
ATOM 726 O O . SER A 1 94 ? 13.283 14.479 -34.207 1.00 91.69 94 SER A O 1
ATOM 728 N N . ALA A 1 95 ? 14.464 13.798 -32.421 1.00 90.81 95 ALA A N 1
ATOM 729 C CA . ALA A 1 95 ? 14.649 12.419 -32.811 1.00 90.81 95 ALA A CA 1
ATOM 730 C C . ALA A 1 95 ? 14.237 11.528 -31.640 1.00 90.81 95 ALA A C 1
ATOM 732 O O . ALA A 1 95 ? 14.662 11.762 -30.507 1.00 90.81 95 ALA A O 1
ATOM 733 N N . GLU A 1 96 ? 13.419 10.523 -31.924 1.00 93.38 96 GLU A N 1
ATOM 734 C CA . GLU A 1 96 ? 13.028 9.479 -30.988 1.00 93.38 96 GLU A CA 1
ATOM 735 C C . GLU A 1 96 ? 13.593 8.142 -31.462 1.00 93.38 96 GLU A C 1
ATOM 737 O O . GLU A 1 96 ? 13.389 7.760 -32.611 1.00 93.38 96 GLU A O 1
ATOM 742 N N . ALA A 1 97 ? 14.295 7.433 -30.581 1.00 93.56 97 ALA A N 1
ATOM 743 C CA . ALA A 1 97 ? 14.744 6.067 -30.821 1.00 93.56 97 ALA A CA 1
ATOM 744 C C . ALA A 1 97 ? 14.077 5.127 -29.813 1.00 93.56 97 ALA A C 1
ATOM 746 O O . ALA A 1 97 ? 14.029 5.425 -28.616 1.00 93.56 97 ALA A O 1
ATOM 747 N N . THR A 1 98 ? 13.570 3.995 -30.301 1.00 95.69 98 THR A N 1
ATOM 748 C CA . THR A 1 98 ? 12.904 2.971 -29.489 1.00 95.69 98 THR A CA 1
ATOM 749 C C . THR A 1 98 ? 13.743 1.704 -29.454 1.00 95.69 98 THR A C 1
ATOM 751 O O . THR A 1 98 ? 13.945 1.051 -30.480 1.00 95.69 98 THR A O 1
ATOM 754 N N . PHE A 1 99 ? 14.185 1.322 -28.261 1.00 96.50 99 PHE A N 1
ATOM 755 C CA . PHE A 1 99 ? 14.937 0.103 -28.001 1.00 96.50 99 PHE A CA 1
ATOM 756 C C . PHE A 1 99 ? 14.028 -0.963 -27.401 1.00 96.50 99 PHE A C 1
ATOM 758 O O . PHE A 1 99 ? 13.327 -0.720 -26.418 1.00 96.50 99 PHE A O 1
ATOM 765 N N . ARG A 1 100 ? 14.060 -2.166 -27.967 1.00 96.94 100 ARG A N 1
ATOM 766 C CA . ARG A 1 100 ? 13.443 -3.355 -27.381 1.00 96.94 100 ARG A CA 1
ATOM 767 C C . ARG A 1 100 ? 14.427 -4.008 -26.421 1.00 96.94 100 ARG A C 1
ATOM 769 O O . ARG A 1 100 ? 15.583 -4.226 -26.783 1.00 96.94 100 ARG A O 1
ATOM 776 N N . ILE A 1 101 ? 13.966 -4.321 -25.213 1.00 97.62 101 ILE A N 1
ATOM 777 C CA . ILE A 1 101 ? 14.783 -4.942 -24.169 1.00 97.62 101 ILE A CA 1
ATOM 778 C C . ILE A 1 101 ? 14.439 -6.431 -24.074 1.00 97.62 101 ILE A C 1
ATOM 780 O O . ILE A 1 101 ? 13.274 -6.800 -23.913 1.00 97.62 101 ILE A O 1
ATOM 784 N N . ALA A 1 102 ? 15.458 -7.279 -24.167 1.00 96.12 102 ALA A N 1
ATOM 785 C CA . ALA A 1 102 ? 15.389 -8.703 -23.874 1.00 96.12 102 ALA A CA 1
ATOM 786 C C . ALA A 1 102 ? 1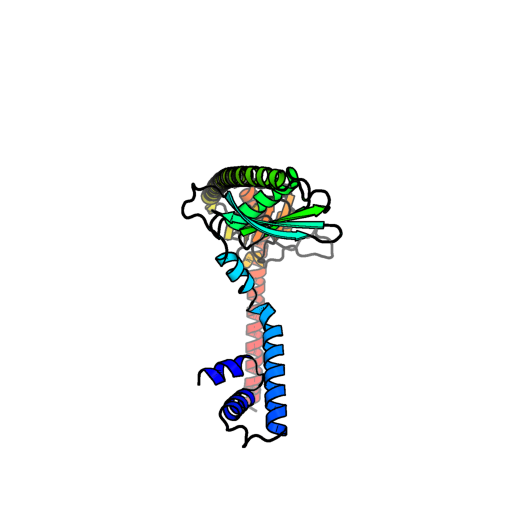5.657 -8.982 -22.392 1.00 96.12 102 ALA A C 1
ATOM 788 O O . ALA A 1 102 ? 16.290 -8.194 -21.689 1.00 96.12 102 ALA A O 1
ATOM 789 N N . ASN A 1 103 ? 15.214 -10.154 -21.937 1.00 95.50 103 ASN A N 1
ATOM 790 C CA . ASN A 1 103 ? 15.465 -10.679 -20.595 1.00 95.50 103 ASN A CA 1
ATOM 791 C C . ASN A 1 103 ? 14.960 -9.762 -19.466 1.00 95.50 103 ASN A C 1
ATOM 793 O O . ASN A 1 103 ? 15.551 -9.682 -18.387 1.00 95.50 103 ASN A O 1
ATOM 797 N N . VAL A 1 104 ? 13.835 -9.078 -19.683 1.00 95.38 104 VAL A N 1
ATOM 798 C CA . VAL A 1 104 ? 13.228 -8.245 -18.636 1.00 95.38 104 VAL A CA 1
ATOM 799 C C . VAL A 1 104 ? 12.736 -9.118 -17.465 1.00 95.38 104 VAL A C 1
ATOM 801 O O . VAL A 1 104 ? 12.491 -10.316 -17.642 1.00 95.38 104 VAL A O 1
ATOM 804 N N . PRO A 1 105 ? 12.614 -8.577 -16.237 1.00 93.50 105 PRO A N 1
ATOM 805 C CA . PRO A 1 105 ? 12.053 -9.327 -15.110 1.00 93.50 105 PRO A CA 1
ATOM 806 C C . PRO A 1 105 ? 10.625 -9.829 -15.357 1.00 93.50 105 PRO A C 1
ATOM 808 O O . PRO A 1 105 ? 9.924 -9.359 -16.256 1.00 93.50 105 PRO A O 1
ATOM 811 N N . SER A 1 106 ? 10.197 -10.780 -14.522 1.00 92.06 106 SER A N 1
ATOM 812 C CA . SER A 1 106 ? 8.827 -11.298 -14.505 1.00 92.06 106 SER A CA 1
ATOM 813 C C . SER A 1 106 ? 7.803 -10.185 -14.292 1.00 92.06 106 SER A C 1
ATOM 815 O O . SER A 1 106 ? 8.118 -9.105 -13.796 1.00 92.06 106 SER A O 1
ATOM 817 N N . GLU A 1 107 ? 6.542 -10.469 -14.608 1.00 88.88 107 GLU A N 1
ATOM 818 C CA . GLU A 1 107 ? 5.437 -9.520 -14.440 1.00 88.88 107 GLU A CA 1
ATOM 819 C C . GLU A 1 107 ? 5.356 -8.920 -13.025 1.00 88.88 107 GLU A C 1
ATOM 821 O O . GLU A 1 107 ? 5.100 -7.725 -12.891 1.00 88.88 107 GLU A O 1
ATOM 826 N N . SER A 1 108 ? 5.649 -9.714 -11.988 1.00 89.00 108 SER A N 1
ATOM 827 C CA . SER A 1 108 ? 5.668 -9.271 -10.587 1.00 89.00 108 SER A CA 1
ATOM 828 C C . SER A 1 108 ? 6.778 -8.267 -10.270 1.00 89.00 108 SER A C 1
ATOM 830 O O . SER A 1 108 ? 6.569 -7.349 -9.479 1.00 89.00 108 SER A O 1
ATOM 832 N N . ASP A 1 109 ? 7.950 -8.442 -10.878 1.00 90.00 109 ASP A N 1
ATOM 833 C CA . ASP A 1 109 ? 9.176 -7.721 -10.519 1.00 90.00 109 ASP A CA 1
ATOM 834 C C . ASP A 1 109 ? 9.419 -6.536 -11.470 1.00 90.00 109 ASP A C 1
ATOM 836 O O . ASP A 1 109 ? 10.106 -5.571 -11.129 1.00 90.00 109 ASP A O 1
ATOM 840 N N . TYR A 1 110 ? 8.805 -6.575 -12.657 1.00 92.44 110 TYR A N 1
ATOM 841 C CA . TYR A 1 110 ? 8.932 -5.558 -13.693 1.00 92.44 110 TYR A CA 1
ATOM 842 C C . TYR A 1 110 ? 8.584 -4.137 -13.220 1.00 92.44 110 TYR A C 1
ATOM 844 O O . TYR A 1 110 ? 9.350 -3.231 -13.542 1.00 92.44 110 TYR A O 1
ATOM 852 N N . PRO A 1 111 ? 7.495 -3.878 -12.462 1.00 91.88 111 PRO A N 1
ATOM 853 C CA . PRO A 1 111 ? 7.178 -2.521 -12.018 1.00 91.88 111 PRO A CA 1
ATOM 854 C C . PRO A 1 111 ? 8.316 -1.894 -11.208 1.00 91.88 111 PRO A C 1
ATOM 856 O O . PRO A 1 111 ? 8.731 -0.777 -11.504 1.00 91.88 111 PRO A O 1
ATOM 859 N N . VAL A 1 112 ? 8.879 -2.641 -10.254 1.00 91.19 112 VAL A N 1
ATOM 860 C CA . VAL A 1 112 ? 10.005 -2.186 -9.424 1.00 91.19 112 VAL A CA 1
ATOM 861 C C . VAL A 1 112 ? 11.236 -1.942 -10.292 1.00 91.19 112 VAL A C 1
ATOM 863 O O . VAL A 1 112 ? 11.824 -0.865 -10.246 1.00 91.19 112 VAL A O 1
ATOM 866 N N . TRP A 1 113 ? 11.582 -2.903 -11.148 1.00 94.06 113 TRP A N 1
ATOM 867 C CA . TRP A 1 113 ? 12.713 -2.782 -12.065 1.00 94.06 113 TRP A CA 1
ATOM 868 C C . TRP A 1 113 ? 12.589 -1.586 -13.017 1.00 94.06 113 TRP A C 1
ATOM 870 O O . TRP A 1 113 ? 13.542 -0.832 -13.183 1.00 94.06 113 TRP A O 1
ATOM 880 N N . SER A 1 114 ? 11.413 -1.371 -13.613 1.00 95.00 114 SER A N 1
ATOM 881 C CA . SER A 1 114 ? 11.173 -0.271 -14.553 1.00 95.00 114 SER A CA 1
ATOM 882 C C . SER A 1 114 ? 11.300 1.097 -13.882 1.00 95.00 114 SER A C 1
ATOM 884 O O . SER A 1 114 ? 11.832 2.024 -14.490 1.00 95.00 114 SER A O 1
ATOM 886 N N . ILE A 1 115 ? 10.891 1.215 -12.611 1.00 94.19 115 ILE A N 1
ATOM 887 C CA . ILE A 1 115 ? 11.083 2.421 -11.799 1.00 94.19 115 ILE A CA 1
ATOM 888 C C . ILE A 1 115 ? 12.573 2.649 -11.536 1.00 94.19 115 ILE A C 1
ATOM 890 O O . ILE A 1 115 ? 13.051 3.773 -11.698 1.00 94.19 115 ILE A O 1
ATOM 894 N N . GLN A 1 116 ? 13.316 1.597 -11.179 1.00 94.50 116 GLN A N 1
ATOM 895 C CA . GLN A 1 116 ? 14.760 1.692 -10.960 1.00 94.50 116 GLN A CA 1
ATOM 896 C C . GLN A 1 116 ? 15.501 2.085 -12.244 1.00 94.50 116 GLN A C 1
ATOM 898 O O . GLN A 1 116 ? 16.302 3.017 -12.219 1.00 94.50 116 GLN A O 1
ATOM 903 N N . LEU A 1 117 ? 15.175 1.465 -13.382 1.00 96.44 117 LEU A N 1
ATOM 904 C CA . LEU A 1 117 ? 15.741 1.818 -14.686 1.00 96.44 117 LEU A CA 1
ATOM 905 C C . LEU A 1 117 ? 15.415 3.263 -15.072 1.00 96.44 117 LEU A C 1
ATOM 907 O O . LEU A 1 117 ? 16.298 4.016 -15.476 1.00 96.44 117 LEU A O 1
ATOM 911 N N . GLN A 1 118 ? 14.163 3.681 -14.890 1.00 95.75 118 GLN A N 1
ATOM 912 C CA . GLN A 1 118 ? 13.739 5.053 -15.145 1.00 95.75 118 GLN A CA 1
ATOM 913 C C . GLN A 1 118 ? 14.468 6.068 -14.248 1.00 95.75 118 GLN A C 1
ATOM 915 O O . GLN A 1 118 ? 14.766 7.168 -14.717 1.00 95.75 118 GLN A O 1
ATOM 920 N N . SER A 1 119 ? 14.738 5.726 -12.982 1.00 94.44 119 SER A N 1
ATOM 921 C CA . SER A 1 119 ? 15.519 6.560 -12.056 1.00 94.44 119 SER A CA 1
ATOM 922 C C . SER A 1 119 ? 16.966 6.670 -12.513 1.00 94.44 119 SER A C 1
ATOM 924 O O . SER A 1 119 ? 17.473 7.778 -12.656 1.00 94.44 119 SER A O 1
ATOM 926 N N . VAL A 1 120 ? 17.601 5.535 -12.818 1.00 95.38 120 VAL A N 1
ATOM 927 C CA . VAL A 1 120 ? 18.988 5.494 -13.292 1.00 95.38 120 VAL A CA 1
ATOM 928 C C . VAL A 1 120 ? 19.146 6.330 -14.558 1.00 95.38 120 VAL A C 1
ATOM 930 O O . VAL A 1 120 ? 19.991 7.215 -14.585 1.00 95.38 120 VAL A O 1
ATOM 933 N N . LEU A 1 121 ? 18.282 6.142 -15.560 1.00 95.00 121 LEU A N 1
ATOM 934 C CA . LEU A 1 121 ? 18.339 6.909 -16.808 1.00 95.00 121 LEU A CA 1
ATOM 935 C C . LEU A 1 121 ? 18.165 8.419 -16.583 1.00 95.00 121 LEU A C 1
ATOM 937 O O . LEU A 1 121 ? 18.800 9.212 -17.266 1.00 95.00 121 LEU A O 1
ATOM 941 N N . ARG A 1 122 ? 17.349 8.843 -15.610 1.00 92.88 122 ARG A N 1
ATOM 942 C CA . ARG A 1 122 ? 17.222 10.271 -15.257 1.00 92.88 122 ARG A CA 1
ATOM 943 C C . ARG A 1 122 ? 18.464 10.836 -14.573 1.00 92.88 122 ARG A C 1
ATOM 945 O O . ARG A 1 122 ? 18.696 12.038 -14.657 1.00 92.88 122 ARG A O 1
ATOM 952 N N . GLU A 1 123 ? 19.205 10.003 -13.853 1.00 90.62 123 GLU A N 1
ATOM 953 C CA . GLU A 1 123 ? 20.415 10.403 -13.134 1.00 90.62 123 GLU A CA 1
ATOM 954 C C . GLU A 1 123 ? 21.644 10.437 -14.049 1.00 90.62 123 GLU A C 1
ATOM 956 O O . GLU A 1 123 ? 22.508 11.294 -13.868 1.00 90.62 123 GLU A O 1
ATOM 961 N N . THR A 1 124 ? 21.740 9.509 -15.007 1.00 86.50 124 THR A N 1
ATOM 962 C CA . THR A 1 124 ? 22.970 9.270 -15.778 1.00 86.50 124 THR A CA 1
ATOM 963 C C . THR A 1 124 ? 22.905 9.719 -17.232 1.00 86.50 124 THR A C 1
ATOM 965 O O . THR A 1 124 ? 23.955 10.010 -17.805 1.00 86.50 124 THR A O 1
ATOM 968 N N . ALA A 1 125 ? 21.719 9.782 -17.842 1.00 87.12 125 ALA A N 1
ATOM 969 C CA . ALA A 1 125 ? 21.588 9.994 -19.277 1.00 87.12 125 ALA A CA 1
ATOM 970 C C . ALA A 1 125 ? 21.194 11.434 -19.635 1.00 87.12 125 ALA A C 1
ATOM 972 O O . ALA A 1 125 ? 20.441 12.106 -18.927 1.00 87.12 125 ALA A O 1
ATOM 973 N N . SER A 1 126 ? 21.675 11.902 -20.787 1.00 81.94 126 SER A N 1
ATOM 974 C CA . SER A 1 126 ? 21.160 13.104 -21.441 1.00 81.94 126 SER A CA 1
ATOM 975 C C . SER A 1 126 ? 19.888 12.774 -22.237 1.00 81.94 126 SER A C 1
ATOM 977 O O . SER A 1 126 ? 19.664 11.638 -22.653 1.00 81.94 126 SER A O 1
ATOM 979 N N . GLY A 1 127 ? 19.026 13.771 -22.447 1.00 84.06 127 GLY A N 1
ATOM 980 C CA . GLY A 1 127 ? 17.756 13.589 -23.154 1.00 84.06 127 GLY A CA 1
ATOM 981 C C . GLY A 1 127 ? 16.610 13.118 -22.256 1.00 84.06 127 GLY A C 1
ATOM 982 O O . GLY A 1 127 ? 16.717 13.062 -21.033 1.00 84.06 127 GLY A O 1
ATOM 983 N N . SER A 1 128 ? 15.460 12.850 -22.871 1.00 91.88 128 SER A N 1
ATOM 984 C CA . SER A 1 128 ? 14.271 12.370 -22.162 1.00 91.88 128 SER A CA 1
ATOM 985 C C . SER A 1 128 ? 14.083 10.886 -22.432 1.00 91.88 128 SER A C 1
ATOM 987 O O . SER A 1 128 ? 13.857 10.495 -23.572 1.00 91.88 128 SER A O 1
ATOM 989 N N . TRP A 1 129 ? 14.190 10.080 -21.380 1.00 95.25 129 TRP A N 1
ATOM 990 C CA . TRP A 1 129 ? 14.073 8.627 -21.442 1.00 95.25 129 TRP A CA 1
ATOM 991 C C . TRP A 1 129 ?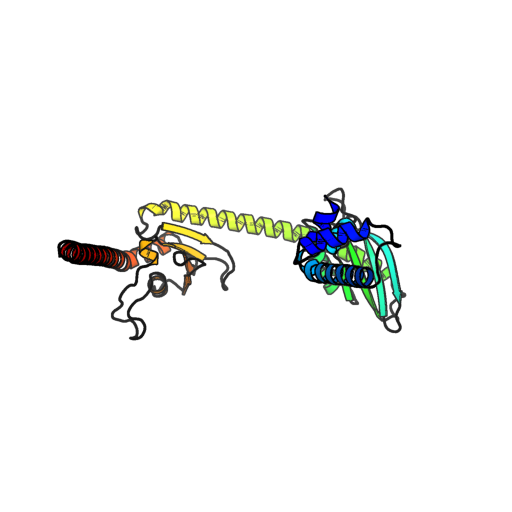 12.765 8.157 -20.813 1.00 95.25 129 TRP A C 1
ATOM 993 O O . TRP A 1 129 ? 12.390 8.647 -19.743 1.00 95.25 129 TRP A O 1
ATOM 1003 N N . TRP A 1 130 ? 12.109 7.175 -21.429 1.00 95.56 130 TRP A N 1
ATOM 1004 C CA . TRP A 1 130 ? 10.900 6.547 -20.898 1.00 95.56 130 TRP A CA 1
ATOM 1005 C C . TRP A 1 130 ? 10.966 5.030 -20.995 1.00 95.56 130 TRP A C 1
ATOM 1007 O O . TRP A 1 130 ? 11.230 4.478 -22.060 1.00 95.56 130 TRP A O 1
ATOM 1017 N N . VAL A 1 131 ? 10.660 4.360 -19.888 1.00 96.12 131 VAL A N 1
ATOM 1018 C CA . VAL A 1 131 ? 10.485 2.905 -19.835 1.00 96.12 131 VAL A CA 1
ATOM 1019 C C . VAL A 1 131 ? 8.997 2.586 -19.992 1.00 96.12 131 VAL A C 1
ATOM 1021 O O . VAL A 1 131 ? 8.173 3.043 -19.197 1.00 96.12 131 VAL A O 1
ATOM 1024 N N . LYS A 1 132 ? 8.632 1.835 -21.034 1.00 94.06 132 LYS A N 1
ATOM 1025 C CA . LYS A 1 132 ? 7.238 1.504 -21.363 1.00 94.06 132 LYS A CA 1
ATOM 1026 C C . LYS A 1 132 ? 6.857 0.122 -20.850 1.00 94.06 132 LYS A C 1
ATOM 1028 O O . LYS A 1 132 ? 7.667 -0.792 -20.812 1.00 94.06 132 LYS A O 1
ATOM 1033 N N . ASN A 1 133 ? 5.573 -0.065 -20.548 1.00 91.00 133 ASN A N 1
ATOM 1034 C CA . ASN A 1 133 ? 5.039 -1.334 -20.048 1.00 91.00 133 ASN A CA 1
ATOM 1035 C C . ASN A 1 133 ? 5.175 -2.516 -21.016 1.00 91.00 133 ASN A C 1
ATOM 1037 O O . ASN A 1 133 ? 4.940 -3.637 -20.587 1.00 91.00 133 ASN A O 1
ATOM 1041 N N . ASP A 1 134 ? 5.517 -2.309 -22.282 1.00 92.38 134 ASP A N 1
ATOM 1042 C CA . ASP A 1 134 ? 5.738 -3.377 -23.261 1.00 92.38 134 ASP A CA 1
ATOM 1043 C C . ASP A 1 134 ? 7.172 -3.932 -23.258 1.00 92.38 134 ASP A C 1
ATOM 1045 O O . ASP A 1 134 ? 7.484 -4.841 -24.021 1.00 92.38 134 ASP A O 1
ATOM 1049 N N . GLY A 1 135 ? 8.046 -3.425 -22.380 1.00 92.44 135 GLY A N 1
ATOM 1050 C CA . GLY A 1 135 ? 9.455 -3.818 -22.358 1.00 92.44 135 GLY A CA 1
ATOM 1051 C C . GLY A 1 135 ? 10.327 -3.028 -23.332 1.00 92.44 135 GLY A C 1
ATOM 1052 O O . GLY A 1 135 ? 11.472 -3.416 -23.558 1.00 92.44 135 GLY A O 1
ATOM 1053 N N . THR A 1 136 ? 9.821 -1.932 -23.899 1.00 96.94 136 THR A N 1
ATOM 1054 C CA . THR A 1 136 ? 10.625 -1.002 -24.696 1.00 96.94 136 THR A CA 1
ATOM 1055 C C . THR A 1 136 ? 11.082 0.204 -23.879 1.00 96.94 136 THR A C 1
ATOM 1057 O O . THR A 1 136 ? 10.458 0.601 -22.890 1.00 96.94 136 THR A O 1
ATOM 1060 N N . VAL A 1 137 ? 12.198 0.792 -24.298 1.00 96.62 137 VAL A N 1
ATOM 1061 C CA . VAL A 1 137 ? 12.737 2.039 -23.759 1.00 96.62 137 VAL A CA 1
ATOM 1062 C C . VAL A 1 137 ? 12.850 3.036 -24.899 1.00 96.62 137 VAL A C 1
ATOM 1064 O O . VAL A 1 137 ? 13.445 2.731 -25.932 1.00 96.62 137 VAL A O 1
ATOM 1067 N N . THR A 1 138 ? 12.282 4.225 -24.723 1.00 96.00 138 THR A N 1
ATOM 1068 C CA . THR A 1 138 ? 12.376 5.304 -25.707 1.00 96.00 138 THR A CA 1
ATOM 1069 C C . THR A 1 138 ? 13.258 6.425 -25.200 1.00 96.00 138 THR A C 1
ATOM 1071 O O . THR A 1 138 ? 13.178 6.803 -24.033 1.00 96.00 138 THR A O 1
ATOM 1074 N N . VAL A 1 139 ? 14.072 6.981 -26.090 1.00 94.75 139 VAL A N 1
ATOM 1075 C CA . VAL A 1 139 ? 14.834 8.208 -25.851 1.00 94.75 139 VAL A CA 1
ATOM 1076 C C . VAL A 1 139 ? 14.417 9.254 -26.870 1.00 94.75 139 VAL A C 1
ATOM 1078 O O . VAL A 1 139 ? 14.392 8.979 -28.066 1.00 94.75 139 VAL A O 1
ATOM 1081 N N . ASN A 1 140 ? 14.105 10.459 -26.403 1.00 92.88 140 ASN A N 1
ATOM 1082 C CA . ASN A 1 140 ? 13.842 11.624 -27.240 1.00 92.88 140 ASN A CA 1
ATOM 1083 C C . ASN A 1 140 ? 14.890 12.699 -26.962 1.00 92.88 140 ASN A C 1
ATOM 1085 O O . ASN A 1 140 ? 15.166 13.041 -25.805 1.00 92.88 140 ASN A O 1
ATOM 1089 N N . ARG A 1 141 ? 15.452 13.245 -28.037 1.00 88.69 141 ARG A N 1
ATOM 1090 C CA . ARG A 1 141 ? 16.489 14.272 -27.990 1.00 88.69 141 ARG A CA 1
ATOM 1091 C C . ARG A 1 141 ? 16.374 15.246 -29.171 1.00 88.69 141 ARG A C 1
ATOM 1093 O O . ARG A 1 141 ? 15.646 14.968 -30.127 1.00 88.69 141 ARG A O 1
ATOM 1100 N N . PRO A 1 142 ? 17.105 16.372 -29.152 1.00 89.44 142 PRO A N 1
ATOM 1101 C CA . PRO A 1 142 ? 17.228 17.255 -30.309 1.00 89.44 142 PRO A CA 1
ATOM 1102 C C . PRO A 1 142 ? 17.765 16.519 -31.544 1.00 89.44 142 PRO A C 1
ATOM 1104 O O . PRO A 1 142 ? 18.719 15.753 -31.448 1.00 89.44 142 PRO A O 1
ATOM 1107 N N . ARG A 1 143 ? 17.201 16.792 -32.725 1.00 86.81 143 ARG A N 1
ATOM 1108 C CA . ARG A 1 143 ? 17.576 16.133 -33.996 1.00 86.81 143 ARG A CA 1
ATOM 1109 C C . ARG A 1 143 ? 19.087 16.134 -34.284 1.00 86.81 143 ARG A C 1
ATOM 1111 O O . ARG A 1 143 ? 19.603 15.180 -34.852 1.00 86.81 143 ARG A O 1
ATOM 1118 N N . GLU A 1 144 ? 19.782 17.196 -33.895 1.00 83.94 144 GLU A N 1
ATOM 1119 C CA . GLU A 1 144 ? 21.227 17.390 -34.095 1.00 83.94 144 GLU A CA 1
ATOM 1120 C C . GLU A 1 144 ? 22.090 16.355 -33.353 1.00 83.94 144 GLU A C 1
ATOM 1122 O O . GLU A 1 144 ? 23.251 16.172 -33.693 1.00 83.94 144 GLU A O 1
ATOM 1127 N N . GLN A 1 145 ? 21.524 15.663 -32.361 1.00 81.00 145 GLN A N 1
ATOM 1128 C CA . GLN A 1 145 ? 22.204 14.652 -31.545 1.00 81.00 145 GLN A CA 1
ATOM 1129 C C . GLN A 1 145 ? 21.890 13.213 -31.992 1.00 81.00 145 GLN A C 1
ATOM 1131 O O . GLN A 1 145 ? 22.222 12.265 -31.285 1.00 81.00 145 GLN A O 1
ATOM 1136 N N . LEU A 1 146 ? 21.225 13.032 -33.140 1.00 75.31 146 LEU A N 1
ATOM 1137 C CA . LEU A 1 146 ? 20.837 11.714 -33.659 1.00 75.31 146 LEU A CA 1
ATOM 1138 C C . LEU A 1 146 ? 22.041 10.838 -34.045 1.00 75.31 146 LEU A C 1
ATOM 1140 O O . LEU A 1 146 ? 21.919 9.621 -34.055 1.00 75.31 146 LEU A O 1
ATOM 1144 N N . GLU A 1 147 ? 23.194 11.427 -34.367 1.00 72.81 147 GLU A N 1
ATOM 1145 C CA . GLU A 1 147 ? 24.389 10.664 -34.763 1.00 72.81 147 GLU A CA 1
ATOM 1146 C C . GLU A 1 147 ? 24.998 9.859 -33.599 1.00 72.81 147 GLU A C 1
ATOM 1148 O O . GLU A 1 147 ? 25.752 8.919 -33.837 1.00 72.81 147 GLU A O 1
ATOM 1153 N N . ASP A 1 148 ? 24.618 10.161 -32.353 1.00 81.25 148 ASP A N 1
ATOM 1154 C CA . ASP A 1 148 ? 25.138 9.522 -31.139 1.00 81.25 148 ASP A CA 1
ATOM 1155 C C . ASP A 1 148 ? 24.276 8.338 -30.654 1.00 81.25 148 ASP A C 1
ATOM 1157 O O . ASP A 1 148 ? 23.984 8.202 -29.469 1.00 81.25 148 ASP A O 1
ATOM 1161 N N . LEU A 1 149 ? 23.824 7.477 -31.576 1.00 82.00 149 LEU A N 1
ATOM 1162 C CA . LEU A 1 149 ? 23.072 6.256 -31.226 1.00 82.00 149 LEU A CA 1
ATOM 1163 C C . LEU A 1 149 ? 23.930 5.219 -30.493 1.00 82.00 149 LEU A C 1
ATOM 1165 O O . LEU A 1 149 ? 23.425 4.435 -29.689 1.00 82.00 149 LEU A O 1
ATOM 1169 N N . GLU A 1 150 ? 25.232 5.212 -30.774 1.00 86.31 150 GLU A N 1
ATOM 1170 C CA . GLU A 1 150 ? 26.199 4.371 -30.072 1.00 86.31 150 GLU A CA 1
ATOM 1171 C C . GLU A 1 150 ? 26.311 4.782 -28.596 1.00 86.31 150 GLU A C 1
ATOM 1173 O O . GLU A 1 150 ? 26.283 3.917 -27.718 1.00 86.31 150 GLU A O 1
ATOM 1178 N N . GLY A 1 151 ? 26.330 6.090 -28.307 1.00 87.94 151 GLY A N 1
ATOM 1179 C CA . GLY A 1 151 ? 26.321 6.616 -26.945 1.00 87.94 151 GLY A CA 1
ATOM 1180 C C . GLY A 1 151 ? 25.076 6.216 -26.153 1.00 87.94 151 GLY A C 1
ATOM 1181 O O . GLY A 1 151 ? 25.189 5.846 -24.981 1.00 87.94 151 GLY A O 1
ATOM 1182 N N . ASP A 1 152 ? 23.894 6.195 -26.777 1.00 89.69 152 ASP A N 1
ATOM 1183 C CA . ASP A 1 152 ? 22.678 5.716 -26.099 1.00 89.69 152 ASP A CA 1
ATOM 1184 C C . ASP A 1 152 ? 22.712 4.229 -25.835 1.00 89.69 152 ASP A C 1
ATOM 1186 O O . ASP A 1 152 ? 22.219 3.787 -24.802 1.00 89.69 152 ASP A O 1
ATOM 1190 N N . PHE A 1 153 ? 23.255 3.450 -26.771 1.00 91.50 153 PHE A N 1
ATOM 1191 C CA . PHE A 1 153 ? 23.358 2.012 -26.602 1.00 91.50 153 PHE A CA 1
ATOM 1192 C C . PHE A 1 153 ? 24.239 1.687 -25.393 1.00 91.50 153 PHE A C 1
ATOM 1194 O O . PHE A 1 153 ? 23.850 0.875 -24.552 1.00 91.50 153 PHE A O 1
ATOM 1201 N N . VAL A 1 154 ? 25.385 2.364 -25.262 1.00 93.25 154 VAL A N 1
ATOM 1202 C CA . VAL A 1 154 ? 26.264 2.238 -24.090 1.00 93.25 154 VAL A CA 1
ATOM 1203 C C . VAL A 1 154 ? 25.548 2.707 -22.822 1.00 93.25 154 VAL A C 1
ATOM 1205 O O . VAL A 1 154 ? 25.467 1.956 -21.854 1.00 93.25 154 VAL A O 1
ATOM 1208 N N . THR A 1 155 ? 24.941 3.896 -22.852 1.00 93.75 155 THR A N 1
ATOM 1209 C CA . THR A 1 155 ? 24.237 4.478 -21.697 1.00 93.75 155 THR A CA 1
ATOM 1210 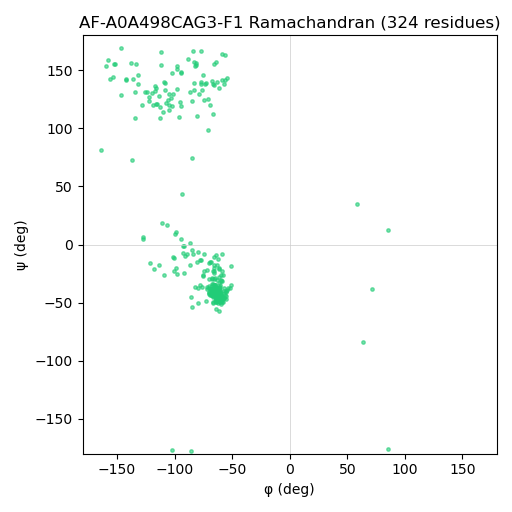C C . THR A 1 155 ? 23.100 3.584 -21.206 1.00 93.75 155 THR A C 1
ATOM 1212 O O . THR A 1 155 ? 22.960 3.350 -20.006 1.00 93.75 155 THR A O 1
ATOM 1215 N N . LEU A 1 156 ? 22.289 3.058 -22.123 1.00 95.44 156 LEU A N 1
ATOM 1216 C CA . LEU A 1 156 ? 21.193 2.155 -21.806 1.00 95.44 156 LEU A CA 1
ATOM 1217 C C . LEU A 1 156 ? 21.718 0.814 -21.288 1.00 95.44 156 LEU A C 1
ATOM 1219 O O . LEU A 1 156 ? 21.161 0.294 -20.328 1.00 95.44 156 LEU A O 1
ATOM 1223 N N . THR A 1 157 ? 22.798 0.276 -21.858 1.00 95.88 157 THR A N 1
ATOM 1224 C CA . THR A 1 157 ? 23.428 -0.961 -21.367 1.00 95.88 157 THR A CA 1
ATOM 1225 C C . THR A 1 157 ? 23.901 -0.807 -19.920 1.00 95.88 157 THR A C 1
ATOM 1227 O O . THR A 1 157 ? 23.544 -1.620 -19.065 1.00 95.88 157 THR A O 1
ATOM 1230 N N . ASP A 1 158 ? 24.618 0.274 -19.613 1.00 95.00 158 ASP A N 1
ATOM 1231 C CA . ASP A 1 158 ? 25.084 0.563 -18.254 1.00 95.00 158 ASP A CA 1
ATOM 1232 C C . ASP A 1 158 ? 23.910 0.801 -17.291 1.00 95.00 158 ASP A C 1
ATOM 1234 O O . ASP A 1 158 ? 23.917 0.335 -16.146 1.00 95.00 158 ASP A O 1
ATOM 1238 N N . ALA A 1 159 ? 22.865 1.491 -17.760 1.00 96.25 159 ALA A N 1
ATOM 1239 C CA . ALA A 1 159 ? 21.665 1.747 -16.977 1.00 96.25 159 ALA A CA 1
ATOM 1240 C C . ALA A 1 159 ? 20.894 0.463 -16.642 1.00 96.25 159 ALA A C 1
ATOM 1242 O O . ALA A 1 159 ? 20.411 0.327 -15.517 1.00 96.25 159 ALA A O 1
ATOM 1243 N N . LEU A 1 160 ? 20.804 -0.486 -17.581 1.00 96.12 160 LEU A N 1
ATOM 1244 C CA . LEU A 1 160 ? 20.183 -1.794 -17.361 1.00 96.12 160 LEU A CA 1
ATOM 1245 C C . LEU A 1 160 ? 20.916 -2.561 -16.254 1.00 96.12 160 LEU A C 1
ATOM 1247 O O . LEU A 1 160 ? 20.276 -2.988 -15.291 1.00 96.12 160 LEU A O 1
ATOM 1251 N N . ALA A 1 161 ? 22.247 -2.654 -16.332 1.00 93.81 161 ALA A N 1
ATOM 1252 C CA . ALA A 1 161 ? 23.060 -3.336 -15.324 1.00 93.81 161 ALA A CA 1
ATOM 1253 C C . ALA A 1 161 ? 22.936 -2.681 -13.934 1.00 93.81 161 ALA A C 1
ATOM 1255 O O . ALA A 1 161 ? 22.764 -3.357 -12.914 1.00 93.81 161 ALA A O 1
ATOM 1256 N N . LEU A 1 162 ? 22.967 -1.345 -13.872 1.00 94.31 162 LEU A N 1
ATOM 1257 C CA . LEU A 1 162 ? 22.833 -0.619 -12.609 1.00 94.31 162 LEU A CA 1
ATOM 1258 C C . LEU A 1 162 ? 21.425 -0.747 -12.007 1.00 94.31 162 LEU A C 1
ATOM 1260 O O . LEU A 1 162 ? 21.295 -0.877 -10.787 1.00 94.31 162 LEU A O 1
ATOM 1264 N N . ALA A 1 163 ? 20.378 -0.739 -12.834 1.00 93.81 163 ALA A N 1
ATOM 1265 C CA . ALA A 1 163 ? 19.003 -0.939 -12.385 1.00 93.81 163 ALA A CA 1
ATOM 1266 C C . ALA A 1 163 ? 18.803 -2.329 -11.766 1.00 93.81 163 ALA A C 1
ATOM 1268 O O . ALA A 1 163 ? 18.152 -2.447 -10.725 1.00 93.81 163 ALA A O 1
ATOM 1269 N N . GLU A 1 164 ? 19.402 -3.373 -12.349 1.00 90.88 164 GLU A N 1
ATOM 1270 C CA . GLU A 1 164 ? 19.363 -4.721 -11.771 1.00 90.88 164 GLU A CA 1
ATOM 1271 C C . GLU A 1 164 ? 20.057 -4.781 -10.411 1.00 90.88 164 GLU A C 1
ATOM 1273 O O . GLU A 1 164 ? 19.494 -5.311 -9.448 1.00 90.88 164 GLU A O 1
ATOM 1278 N N . LYS A 1 165 ? 21.241 -4.170 -10.299 1.00 91.12 165 LYS A N 1
ATOM 1279 C CA . LYS A 1 165 ? 21.963 -4.087 -9.029 1.00 91.12 165 LYS A CA 1
ATOM 1280 C C . LYS A 1 165 ? 21.143 -3.365 -7.954 1.00 91.12 165 LYS A C 1
ATOM 1282 O O . LYS A 1 165 ? 20.998 -3.896 -6.854 1.00 91.12 165 LYS A O 1
ATOM 1287 N N . ARG A 1 166 ? 20.555 -2.206 -8.276 1.00 90.69 166 ARG A N 1
ATOM 1288 C CA . ARG A 1 166 ? 19.704 -1.443 -7.342 1.00 90.69 166 ARG A CA 1
ATOM 1289 C C . ARG A 1 166 ? 18.478 -2.234 -6.902 1.00 90.69 166 ARG A C 1
ATOM 1291 O O . ARG A 1 166 ? 18.154 -2.237 -5.720 1.00 90.69 166 ARG A O 1
ATOM 1298 N N . MET A 1 167 ? 17.822 -2.937 -7.824 1.00 89.12 167 MET A N 1
ATOM 1299 C CA . MET A 1 167 ? 16.672 -3.784 -7.500 1.00 89.12 167 MET A CA 1
ATOM 1300 C C . MET A 1 167 ? 17.053 -4.914 -6.529 1.00 89.12 167 MET A C 1
ATOM 1302 O O . MET A 1 167 ? 16.304 -5.204 -5.597 1.00 89.12 167 MET A O 1
ATOM 1306 N N . LEU A 1 168 ? 18.215 -5.551 -6.721 1.00 8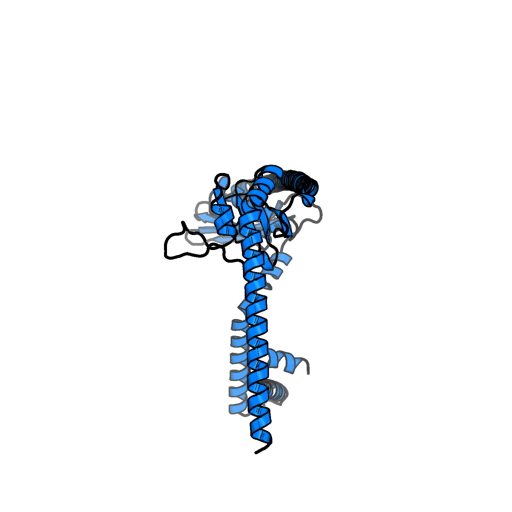6.75 168 LEU A N 1
ATOM 1307 C CA . LEU A 1 168 ? 18.705 -6.597 -5.818 1.00 86.75 168 LEU A CA 1
ATOM 1308 C C . LEU A 1 168 ? 19.071 -6.040 -4.435 1.00 86.75 168 LEU A C 1
ATOM 1310 O O . LEU A 1 168 ? 18.694 -6.636 -3.426 1.00 86.75 168 LEU A O 1
ATOM 1314 N N . GLU A 1 169 ? 19.756 -4.898 -4.376 1.00 88.06 169 GLU A N 1
ATOM 1315 C CA . GLU A 1 169 ? 20.091 -4.210 -3.120 1.00 88.06 169 GLU A CA 1
ATOM 1316 C C . GLU A 1 169 ? 18.826 -3.786 -2.357 1.00 88.06 169 GLU A C 1
ATOM 1318 O O . GLU A 1 169 ? 18.700 -4.047 -1.159 1.00 88.06 169 GLU A O 1
ATOM 1323 N N . GLU A 1 170 ? 17.837 -3.215 -3.050 1.00 86.00 170 GLU A N 1
ATOM 1324 C CA . GLU A 1 170 ? 16.554 -2.840 -2.453 1.00 86.00 170 GLU A CA 1
ATOM 1325 C C . GLU A 1 170 ? 15.780 -4.063 -1.948 1.00 86.00 170 GLU A C 1
ATOM 1327 O O . GLU A 1 170 ? 15.211 -4.016 -0.857 1.00 86.00 170 GLU A O 1
ATOM 1332 N N . ALA A 1 171 ? 15.808 -5.185 -2.673 1.00 83.81 171 ALA A N 1
ATOM 1333 C CA . ALA A 1 171 ? 15.190 -6.430 -2.222 1.00 83.81 171 ALA A CA 1
ATOM 1334 C C . ALA A 1 171 ? 15.850 -6.983 -0.945 1.00 83.81 171 ALA A C 1
ATOM 1336 O O . ALA A 1 171 ? 15.154 -7.511 -0.072 1.00 83.81 171 ALA A O 1
ATOM 1337 N N . VAL A 1 172 ? 17.175 -6.850 -0.809 1.00 85.94 172 VAL A N 1
ATOM 1338 C CA . VAL A 1 172 ? 17.901 -7.219 0.417 1.00 85.94 172 VAL A CA 1
ATOM 1339 C C . VAL A 1 172 ? 17.499 -6.300 1.567 1.00 85.94 172 VAL A C 1
ATOM 1341 O O . VAL A 1 172 ? 17.069 -6.798 2.607 1.00 85.94 172 VAL A O 1
ATOM 1344 N N . HIS A 1 173 ? 17.533 -4.983 1.368 1.00 82.81 173 HIS A N 1
ATOM 1345 C CA . HIS A 1 173 ? 17.142 -4.021 2.400 1.00 82.81 173 HIS A CA 1
ATOM 1346 C C . HIS A 1 173 ? 15.673 -4.143 2.807 1.00 82.81 173 HIS A C 1
ATOM 1348 O O . HIS A 1 173 ? 15.331 -4.003 3.978 1.00 82.81 173 HIS A O 1
ATOM 1354 N N . GLU A 1 174 ? 14.774 -4.425 1.869 1.00 82.25 174 GLU A N 1
ATOM 1355 C CA . GLU A 1 174 ? 13.367 -4.680 2.164 1.00 82.25 174 GLU A CA 1
ATOM 1356 C C . GLU A 1 174 ? 13.188 -5.971 2.968 1.00 82.25 174 GLU A C 1
ATOM 1358 O O . GLU A 1 174 ? 12.426 -6.006 3.935 1.00 82.25 174 GLU A O 1
ATOM 1363 N N . ARG A 1 175 ? 13.932 -7.030 2.631 1.00 83.31 175 ARG A N 1
ATOM 1364 C CA . ARG A 1 175 ? 13.934 -8.267 3.417 1.00 83.31 175 ARG A CA 1
ATOM 1365 C C . ARG A 1 175 ? 14.449 -8.028 4.835 1.00 83.31 175 ARG A C 1
ATOM 1367 O O . ARG A 1 175 ? 13.831 -8.512 5.780 1.00 83.31 175 ARG A O 1
ATOM 1374 N N . GLU A 1 176 ? 15.544 -7.292 4.990 1.00 86.50 176 GLU A N 1
ATOM 1375 C CA . GLU A 1 176 ? 16.101 -6.922 6.295 1.00 86.50 176 GLU A CA 1
ATOM 1376 C C . GLU A 1 176 ? 15.104 -6.095 7.107 1.00 86.50 176 GLU A C 1
ATOM 1378 O O . GLU A 1 176 ? 14.817 -6.444 8.251 1.00 86.50 176 GLU A O 1
ATOM 1383 N N . ARG A 1 177 ? 14.489 -5.070 6.499 1.00 84.81 177 ARG A N 1
ATOM 1384 C CA . ARG A 1 177 ? 13.437 -4.262 7.134 1.00 84.81 177 ARG A CA 1
ATOM 1385 C C . ARG A 1 177 ? 12.272 -5.125 7.602 1.00 84.81 177 ARG A C 1
ATOM 1387 O O . ARG A 1 177 ? 11.858 -5.003 8.751 1.00 84.81 177 ARG A O 1
ATOM 1394 N N . ARG A 1 178 ? 11.792 -6.055 6.772 1.00 84.56 178 ARG A N 1
ATOM 1395 C CA . ARG A 1 178 ? 10.723 -6.994 7.154 1.00 84.56 178 ARG A CA 1
ATOM 1396 C C . ARG A 1 178 ? 11.116 -7.891 8.316 1.00 84.56 178 ARG A C 1
ATOM 1398 O O . ARG A 1 178 ? 10.282 -8.122 9.184 1.00 84.56 178 ARG A O 1
ATOM 1405 N N . ILE A 1 179 ? 12.353 -8.387 8.346 1.00 88.12 179 ILE A N 1
ATOM 1406 C CA . ILE A 1 179 ? 12.852 -9.198 9.464 1.00 88.12 179 ILE A CA 1
ATOM 1407 C C . ILE A 1 179 ? 12.884 -8.355 10.739 1.00 88.12 179 ILE A C 1
ATOM 1409 O O . ILE A 1 179 ? 12.330 -8.778 11.745 1.00 88.12 179 ILE A O 1
ATOM 1413 N N . VAL A 1 180 ? 13.455 -7.149 10.692 1.00 88.31 180 VAL A N 1
ATOM 1414 C CA . VAL A 1 180 ? 13.517 -6.238 11.847 1.00 88.31 180 VAL A CA 1
ATOM 1415 C C . VAL A 1 180 ? 12.113 -5.897 12.352 1.00 88.31 180 VAL A C 1
ATOM 1417 O O . VAL A 1 180 ? 11.842 -6.041 13.539 1.00 88.31 180 VAL A O 1
ATOM 1420 N N . THR A 1 181 ? 11.193 -5.528 11.458 1.00 87.62 181 THR A N 1
ATOM 1421 C CA . THR A 1 181 ? 9.780 -5.269 11.776 1.00 87.62 181 THR A CA 1
ATOM 1422 C C . THR A 1 181 ? 9.090 -6.492 12.383 1.00 87.62 181 THR A C 1
ATOM 1424 O O . THR A 1 181 ? 8.366 -6.360 13.366 1.00 87.62 181 THR A O 1
ATOM 1427 N N . ALA A 1 182 ? 9.294 -7.687 11.821 1.00 87.19 182 ALA A N 1
ATOM 1428 C CA . ALA A 1 182 ? 8.673 -8.912 12.317 1.00 87.19 182 ALA A CA 1
ATOM 1429 C C . ALA A 1 182 ? 9.202 -9.297 13.703 1.00 87.19 182 ALA A C 1
ATOM 1431 O O . ALA A 1 182 ? 8.409 -9.644 14.576 1.00 87.19 182 ALA A O 1
ATOM 1432 N N . THR A 1 183 ? 10.515 -9.186 13.920 1.00 91.38 183 THR A N 1
ATOM 1433 C CA . THR A 1 183 ? 11.144 -9.401 15.228 1.00 91.38 183 THR A CA 1
ATOM 1434 C C . THR A 1 183 ? 10.622 -8.392 16.241 1.00 91.38 183 THR A C 1
ATOM 1436 O O . THR A 1 183 ? 10.145 -8.790 17.299 1.00 91.38 183 THR A O 1
ATOM 1439 N N . ARG A 1 184 ? 10.605 -7.099 15.889 1.00 90.38 184 ARG A N 1
ATOM 1440 C CA . ARG A 1 184 ? 10.102 -6.034 16.762 1.00 90.38 184 ARG A CA 1
ATOM 1441 C C . ARG A 1 184 ? 8.645 -6.257 17.156 1.00 90.38 184 ARG A C 1
ATOM 1443 O O . ARG A 1 184 ? 8.293 -6.126 18.323 1.00 90.38 184 ARG A O 1
ATOM 1450 N N . LYS A 1 185 ? 7.804 -6.639 16.194 1.00 90.88 185 LYS A N 1
ATOM 1451 C CA . LYS A 1 185 ? 6.410 -6.999 16.453 1.00 90.88 185 LYS A CA 1
ATOM 1452 C C . LYS A 1 185 ? 6.300 -8.201 17.389 1.00 90.88 185 LYS A C 1
ATOM 1454 O O . LYS A 1 185 ? 5.507 -8.153 18.317 1.00 90.88 185 LYS A O 1
ATOM 1459 N N . ALA A 1 186 ? 7.079 -9.257 17.159 1.00 90.88 186 ALA A N 1
ATOM 1460 C CA . ALA A 1 186 ? 7.047 -10.459 17.989 1.00 90.88 186 ALA A CA 1
ATOM 1461 C C . ALA A 1 186 ? 7.489 -10.181 19.435 1.00 90.88 186 ALA A C 1
ATOM 1463 O O . ALA A 1 186 ? 6.868 -10.694 20.361 1.00 90.88 186 ALA A O 1
ATOM 1464 N N . GLU A 1 187 ? 8.516 -9.349 19.631 1.00 92.88 187 GLU A N 1
ATOM 1465 C CA . GLU A 1 187 ? 8.953 -8.884 20.955 1.00 92.88 187 GLU A CA 1
ATOM 1466 C C . GLU A 1 187 ? 7.830 -8.132 21.675 1.00 92.88 187 GLU A C 1
ATOM 1468 O O . GLU A 1 187 ? 7.466 -8.479 22.796 1.00 92.88 187 GLU A O 1
ATOM 1473 N N . LEU A 1 188 ? 7.231 -7.147 21.004 1.00 92.12 188 LEU A N 1
ATOM 1474 C CA . LEU A 1 188 ? 6.163 -6.325 21.566 1.00 92.12 188 LEU A CA 1
ATOM 1475 C C . LEU A 1 188 ? 4.879 -7.125 21.837 1.00 92.12 188 LEU A C 1
ATOM 1477 O O . LEU A 1 188 ? 4.267 -6.955 22.889 1.00 92.12 188 LEU A O 1
ATOM 1481 N N . ASP A 1 189 ? 4.488 -8.028 20.935 1.00 91.25 189 ASP A N 1
ATOM 1482 C CA . ASP A 1 189 ? 3.341 -8.922 21.128 1.00 91.25 189 ASP A CA 1
ATOM 1483 C C . ASP A 1 189 ? 3.590 -9.895 22.301 1.00 91.25 189 ASP A C 1
ATOM 1485 O O . ASP A 1 189 ? 2.661 -10.202 23.051 1.00 91.25 189 ASP A O 1
ATOM 1489 N N . ALA A 1 190 ? 4.833 -10.353 22.505 1.00 92.62 190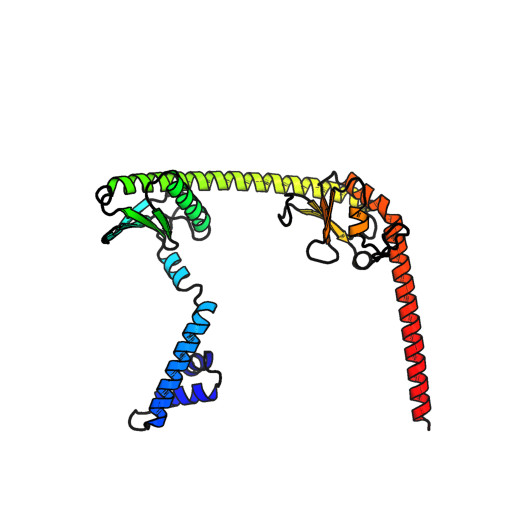 ALA A N 1
ATOM 1490 C CA . ALA A 1 190 ? 5.201 -11.192 23.646 1.00 92.62 190 ALA A CA 1
ATOM 1491 C C . ALA A 1 190 ? 5.161 -10.419 24.976 1.00 92.62 190 ALA A C 1
ATOM 1493 O O . ALA A 1 190 ? 4.610 -10.932 25.951 1.00 92.62 190 ALA A O 1
ATOM 1494 N N . GLU A 1 191 ? 5.680 -9.186 25.017 1.00 94.31 191 GLU A N 1
ATOM 1495 C CA . GLU A 1 191 ? 5.580 -8.306 26.193 1.00 94.31 191 GLU A CA 1
ATOM 1496 C C . GLU A 1 191 ? 4.118 -8.042 26.576 1.00 94.31 191 GLU A C 1
ATOM 1498 O O . GLU A 1 191 ? 3.736 -8.153 27.740 1.00 94.31 191 GLU A O 1
ATOM 1503 N N . VAL A 1 192 ? 3.286 -7.724 25.582 1.00 93.50 192 VAL A N 1
ATOM 1504 C CA . VAL A 1 192 ? 1.851 -7.475 25.751 1.00 93.50 192 VAL A CA 1
ATOM 1505 C C . VAL A 1 192 ? 1.125 -8.737 26.223 1.00 93.50 192 VAL A C 1
ATOM 1507 O O . VAL A 1 192 ? 0.311 -8.669 27.144 1.00 93.50 192 VAL A O 1
ATOM 1510 N N . GLY A 1 193 ? 1.441 -9.897 25.640 1.00 92.25 193 GLY A N 1
ATOM 1511 C CA . GLY A 1 193 ? 0.857 -11.182 26.020 1.00 92.25 193 GLY A CA 1
ATOM 1512 C C . GLY A 1 193 ? 1.209 -11.623 27.443 1.00 92.25 193 GLY A C 1
ATOM 1513 O O . GLY A 1 193 ? 0.360 -12.204 28.116 1.00 92.25 193 GLY A O 1
ATOM 1514 N N . ALA A 1 194 ? 2.418 -11.317 27.920 1.00 94.69 194 ALA A N 1
ATOM 1515 C CA . ALA A 1 194 ? 2.854 -11.634 29.282 1.00 94.69 194 ALA A CA 1
ATOM 1516 C C . ALA A 1 194 ? 2.090 -10.852 30.365 1.00 94.69 194 ALA A C 1
ATOM 1518 O O . ALA A 1 194 ? 2.024 -11.300 31.504 1.00 94.69 194 ALA A O 1
ATOM 1519 N N . LEU A 1 195 ? 1.507 -9.708 30.003 1.00 95.62 195 LEU A N 1
ATOM 1520 C CA . LEU A 1 195 ? 0.789 -8.806 30.907 1.00 95.62 195 LEU A CA 1
ATOM 1521 C C . LEU A 1 195 ? -0.730 -8.859 30.699 1.00 95.62 195 LEU A C 1
ATOM 1523 O O . LEU A 1 195 ? -1.444 -7.942 31.090 1.00 95.62 195 LEU A O 1
ATOM 1527 N N . ARG A 1 196 ? -1.240 -9.900 30.031 1.00 93.31 196 ARG A N 1
ATOM 1528 C CA . ARG A 1 196 ? -2.654 -9.991 29.644 1.00 93.31 196 ARG A CA 1
ATOM 1529 C C . ARG A 1 196 ? -3.617 -9.973 30.830 1.00 93.31 196 ARG A C 1
ATOM 1531 O O . ARG A 1 196 ? -4.684 -9.381 30.716 1.00 93.31 196 ARG A O 1
ATOM 1538 N N . ASP A 1 197 ? -3.240 -10.603 31.938 1.00 95.50 197 ASP A N 1
ATOM 1539 C CA . ASP A 1 197 ? -4.076 -10.673 33.143 1.00 95.50 197 ASP A CA 1
ATOM 1540 C C . ASP A 1 197 ? -4.189 -9.315 33.860 1.00 95.50 197 ASP A C 1
ATOM 1542 O O . ASP A 1 197 ? -5.092 -9.120 34.669 1.00 95.50 197 ASP A O 1
ATOM 1546 N N . ASP A 1 198 ? -3.310 -8.364 33.528 1.00 95.88 198 ASP A N 1
ATOM 1547 C CA . ASP A 1 198 ? -3.298 -7.009 34.081 1.00 95.88 198 ASP A CA 1
ATOM 1548 C C . ASP A 1 198 ? -4.116 -6.015 33.235 1.00 95.88 198 ASP A C 1
ATOM 1550 O O . ASP A 1 198 ? -4.189 -4.826 33.561 1.00 95.88 198 ASP A O 1
ATOM 1554 N N . TRP A 1 199 ? -4.705 -6.450 32.116 1.00 95.94 199 TRP A N 1
ATOM 1555 C CA . TRP A 1 199 ? -5.461 -5.548 31.250 1.00 95.94 199 TRP A CA 1
ATOM 1556 C C . TRP A 1 199 ? -6.794 -5.161 31.892 1.00 95.94 199 TRP A C 1
ATOM 1558 O O . TRP A 1 199 ? -7.493 -6.028 32.413 1.00 95.94 199 TRP A O 1
ATOM 1568 N N . PRO A 1 200 ? -7.206 -3.887 31.785 1.00 96.81 200 PRO A N 1
ATOM 1569 C CA . PRO A 1 200 ? -8.566 -3.505 32.131 1.00 96.81 200 PRO A CA 1
ATOM 1570 C C . PRO A 1 200 ? -9.603 -4.269 31.295 1.00 96.81 200 PRO A C 1
ATOM 1572 O O . PRO A 1 200 ? -9.425 -4.422 30.086 1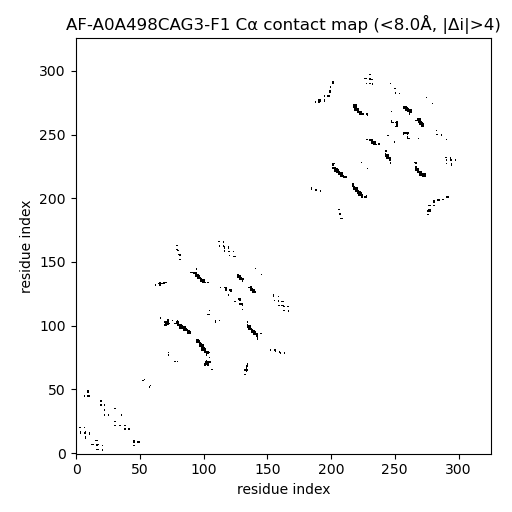.00 96.81 200 PRO A O 1
ATOM 1575 N N . ASP A 1 201 ? -10.727 -4.668 31.897 1.00 95.75 201 ASP A N 1
ATOM 1576 C CA . ASP A 1 201 ? -11.769 -5.487 31.241 1.00 95.75 201 ASP A CA 1
ATOM 1577 C C . ASP A 1 201 ? -12.375 -4.833 29.986 1.00 95.75 201 ASP A C 1
ATOM 1579 O O . ASP A 1 201 ? -12.926 -5.498 29.107 1.00 95.75 201 ASP A O 1
ATOM 1583 N N . TRP A 1 202 ? -12.288 -3.506 29.886 1.00 95.62 202 TRP A N 1
ATOM 1584 C CA . TRP A 1 202 ? -12.762 -2.735 28.740 1.00 95.62 202 TRP A CA 1
ATOM 1585 C C . TRP A 1 202 ? -11.795 -2.738 27.545 1.00 95.62 202 TRP A C 1
ATOM 1587 O O . TRP A 1 202 ? -12.143 -2.246 26.464 1.00 95.62 202 TRP A O 1
ATOM 1597 N N . VAL A 1 203 ? -10.600 -3.310 27.708 1.00 96.94 203 VAL A N 1
ATOM 1598 C CA . VAL A 1 203 ? -9.594 -3.496 26.660 1.00 96.94 203 VAL A CA 1
ATOM 1599 C C . VAL A 1 203 ? -9.714 -4.906 26.088 1.00 96.94 203 VAL A C 1
ATOM 1601 O O . VAL A 1 203 ? -9.353 -5.896 26.713 1.00 96.94 203 VAL A O 1
ATOM 1604 N N . ALA A 1 204 ? -10.184 -5.009 24.848 1.00 95.81 204 ALA A N 1
ATOM 1605 C CA . ALA A 1 204 ? -10.344 -6.292 24.169 1.00 95.81 204 ALA A CA 1
ATOM 1606 C C . ALA A 1 204 ? -9.022 -6.826 23.595 1.00 95.81 204 ALA A C 1
ATOM 1608 O O . ALA A 1 204 ? -8.783 -8.036 23.573 1.00 95.81 204 ALA A O 1
ATOM 1609 N N . ARG A 1 205 ? -8.174 -5.933 23.069 1.00 95.69 205 ARG A N 1
ATOM 1610 C CA . ARG A 1 205 ? -6.910 -6.301 22.421 1.00 95.69 205 ARG A CA 1
ATOM 1611 C C . ARG A 1 205 ? -5.917 -5.149 22.442 1.00 95.69 205 ARG A C 1
ATOM 1613 O O . ARG A 1 205 ? -6.291 -4.014 22.177 1.00 95.69 205 ARG A O 1
ATOM 1620 N N . ILE A 1 206 ? -4.643 -5.463 22.642 1.00 95.94 206 ILE A N 1
ATOM 1621 C CA . ILE A 1 206 ? -3.524 -4.558 22.374 1.00 95.94 206 ILE A CA 1
ATOM 1622 C C . ILE A 1 206 ? -2.665 -5.195 21.280 1.00 95.94 206 ILE A C 1
ATOM 1624 O O . ILE A 1 206 ? -2.450 -6.407 21.277 1.00 95.94 206 ILE A O 1
ATOM 1628 N N . SER A 1 207 ? -2.224 -4.404 20.308 1.00 94.00 207 SER A N 1
ATOM 1629 C CA . SER A 1 207 ? -1.316 -4.864 19.253 1.00 94.00 207 SER A CA 1
ATOM 1630 C C . SER A 1 207 ? -0.459 -3.726 18.729 1.00 94.00 207 SER A C 1
ATOM 1632 O O . SER A 1 207 ? -0.849 -2.566 18.817 1.00 94.00 207 SER A O 1
ATOM 1634 N N . TRP A 1 208 ? 0.699 -4.046 18.169 1.00 93.56 208 TRP A N 1
ATOM 1635 C CA . TRP A 1 208 ? 1.560 -3.059 17.528 1.00 93.56 208 TRP A CA 1
ATOM 1636 C C . TRP A 1 208 ? 1.309 -2.980 16.017 1.00 93.56 208 TRP A C 1
ATOM 1638 O O . TRP A 1 208 ? 0.990 -3.981 15.365 1.00 93.56 208 TRP A O 1
ATOM 1648 N N . SER A 1 209 ? 1.471 -1.786 15.448 1.00 88.56 209 SER A N 1
ATOM 1649 C CA . SER A 1 209 ? 1.365 -1.550 14.010 1.00 88.56 209 SER A CA 1
ATOM 1650 C C . SER A 1 209 ? 2.390 -0.536 13.533 1.00 88.56 209 SER A C 1
ATOM 1652 O O . SER A 1 209 ? 2.610 0.482 14.187 1.00 88.56 209 SER A O 1
ATOM 1654 N N . ASN A 1 210 ? 2.934 -0.786 12.341 1.00 86.19 210 ASN A N 1
ATOM 1655 C CA . ASN A 1 210 ? 3.775 0.150 11.604 1.00 86.19 210 ASN A CA 1
ATOM 1656 C C . ASN A 1 210 ? 3.118 0.714 10.331 1.00 86.19 210 ASN A C 1
ATOM 1658 O O . ASN A 1 210 ? 3.784 1.186 9.406 1.00 86.19 210 ASN A O 1
ATOM 1662 N N . ALA A 1 211 ? 1.789 0.619 10.229 1.00 74.38 211 ALA A N 1
ATOM 1663 C CA . ALA A 1 211 ? 1.076 1.141 9.072 1.00 74.38 211 ALA A CA 1
ATOM 1664 C C . ALA A 1 211 ? 1.121 2.678 9.064 1.00 74.38 211 ALA A C 1
ATOM 1666 O O . ALA A 1 211 ? 0.586 3.316 9.972 1.00 74.38 211 ALA A O 1
ATOM 1667 N N . ARG A 1 212 ? 1.683 3.278 8.009 1.00 62.75 212 ARG A N 1
ATOM 1668 C CA . ARG A 1 212 ? 1.691 4.734 7.799 1.00 62.75 212 ARG A CA 1
ATOM 1669 C C . ARG A 1 212 ? 0.286 5.237 7.452 1.00 62.75 212 ARG A C 1
ATOM 1671 O O . ARG A 1 212 ? -0.122 5.176 6.298 1.00 62.75 212 ARG A O 1
ATOM 1678 N N . THR A 1 213 ? -0.453 5.763 8.427 1.00 57.41 213 THR A N 1
ATOM 1679 C CA . THR A 1 213 ? -1.664 6.569 8.144 1.00 57.41 213 THR A CA 1
ATOM 1680 C C . THR A 1 213 ? -1.519 8.035 8.544 1.00 57.41 213 THR A C 1
ATOM 1682 O O . THR A 1 213 ? -2.293 8.857 8.067 1.00 57.41 213 THR A O 1
ATOM 1685 N N . SER A 1 214 ? -0.552 8.386 9.398 1.00 49.81 214 SER A N 1
ATOM 1686 C CA . SER A 1 214 ? -0.437 9.744 9.948 1.00 49.81 214 SER A CA 1
ATOM 1687 C C . SER A 1 214 ? 0.941 10.002 10.566 1.00 49.81 214 SER A C 1
ATOM 1689 O O . SER A 1 214 ? 1.092 9.922 11.776 1.00 49.81 214 SER A O 1
ATOM 1691 N N . GLY A 1 215 ? 1.945 10.320 9.746 1.00 53.38 215 GLY A N 1
ATOM 1692 C CA . GLY A 1 215 ? 3.200 10.961 10.180 1.00 53.38 215 GLY A CA 1
ATOM 1693 C C . GLY A 1 215 ? 4.203 10.124 10.991 1.00 53.38 215 GLY A C 1
ATOM 1694 O O . GLY A 1 215 ? 5.397 10.258 10.741 1.00 53.38 215 GLY A O 1
ATOM 1695 N N . SER A 1 216 ? 3.763 9.258 11.907 1.00 58.81 216 SER A N 1
ATOM 1696 C CA . SER A 1 216 ? 4.617 8.317 12.639 1.00 58.81 216 SER A CA 1
ATOM 1697 C C . SER A 1 216 ? 4.651 6.947 11.947 1.00 58.81 216 SER A C 1
ATOM 1699 O O . SER A 1 216 ? 3.694 6.538 11.276 1.00 58.81 216 SER A O 1
ATOM 1701 N N . GLU A 1 217 ? 5.783 6.249 12.070 1.00 76.19 217 GLU A N 1
ATOM 1702 C CA . GLU A 1 217 ? 5.965 4.909 11.504 1.00 76.19 217 GLU A CA 1
ATOM 1703 C C . GLU A 1 217 ? 5.481 3.797 12.426 1.00 76.19 217 GLU A C 1
ATOM 1705 O O . GLU A 1 217 ? 5.261 2.704 11.929 1.00 76.19 217 GLU A O 1
ATOM 1710 N N . GLU A 1 218 ? 5.293 4.043 13.726 1.00 88.19 218 GLU A N 1
ATOM 1711 C CA . GLU A 1 218 ? 4.972 3.003 14.706 1.00 88.19 218 GLU A CA 1
ATOM 1712 C C . GLU A 1 218 ? 3.979 3.492 15.760 1.00 88.19 218 GLU A C 1
ATOM 1714 O O . GLU A 1 218 ? 4.067 4.621 16.241 1.00 88.19 218 GLU A O 1
ATOM 1719 N N . ARG A 1 219 ? 3.066 2.610 16.175 1.00 91.12 219 ARG A N 1
ATOM 1720 C CA . ARG A 1 219 ? 2.056 2.908 17.199 1.00 91.12 219 ARG A CA 1
ATOM 1721 C C . ARG A 1 219 ? 1.517 1.659 17.875 1.00 91.12 219 ARG A C 1
ATOM 1723 O O . ARG A 1 219 ? 1.522 0.564 17.305 1.00 91.12 219 ARG A O 1
ATOM 1730 N N . TRP A 1 220 ? 0.957 1.860 19.060 1.00 94.06 220 TRP A N 1
ATOM 1731 C CA . TRP A 1 220 ? 0.081 0.881 19.689 1.00 94.06 220 TRP A CA 1
ATOM 1732 C C . TRP A 1 220 ? -1.342 1.026 19.155 1.00 94.06 220 TRP A C 1
ATOM 1734 O O . TRP A 1 220 ? -1.840 2.135 18.988 1.00 94.06 220 TRP A O 1
ATOM 1744 N N . ILE A 1 221 ? -2.002 -0.097 18.905 1.00 94.00 221 ILE A N 1
ATOM 1745 C CA . ILE A 1 221 ? -3.427 -0.195 18.611 1.00 94.00 221 ILE A CA 1
ATOM 1746 C C . ILE A 1 221 ? -4.093 -0.858 19.809 1.00 94.00 221 ILE A C 1
ATOM 1748 O O . ILE A 1 221 ? -3.858 -2.036 20.087 1.00 94.00 221 ILE A O 1
ATOM 1752 N N . VAL A 1 222 ? -4.945 -0.100 20.489 1.00 95.50 222 VAL A N 1
ATOM 1753 C CA . VAL A 1 222 ? -5.808 -0.583 21.566 1.00 95.50 222 VAL A CA 1
ATOM 1754 C C . VAL A 1 222 ? -7.215 -0.741 21.005 1.00 95.50 222 VAL A C 1
ATOM 1756 O O . VAL A 1 222 ? -7.822 0.213 20.525 1.00 95.50 222 VAL A O 1
ATOM 1759 N N . THR A 1 223 ? -7.725 -1.966 21.034 1.00 96.12 223 THR A N 1
ATOM 1760 C CA . THR A 1 223 ? -9.101 -2.302 20.675 1.00 96.12 223 THR A CA 1
ATOM 1761 C C . THR A 1 223 ? -9.941 -2.348 21.940 1.00 96.12 223 THR A C 1
ATOM 1763 O O . THR A 1 223 ? -9.649 -3.111 22.861 1.00 96.12 223 THR A O 1
ATOM 1766 N N . LEU A 1 224 ? -10.992 -1.543 21.969 1.00 95.94 224 LEU A N 1
ATOM 1767 C CA . LEU A 1 224 ? -11.968 -1.483 23.046 1.00 95.94 224 LEU A CA 1
ATOM 1768 C C . LEU A 1 224 ? -13.016 -2.589 22.905 1.00 95.94 224 LEU A C 1
ATOM 1770 O O . LEU A 1 224 ? -13.342 -3.008 21.791 1.00 95.94 224 LEU A O 1
ATOM 1774 N N . THR A 1 225 ? -13.608 -3.009 24.022 1.00 95.38 225 THR A N 1
ATOM 1775 C CA . THR A 1 225 ? -14.835 -3.814 23.982 1.00 95.38 225 THR A CA 1
ATOM 1776 C C . THR A 1 225 ? -16.000 -3.013 23.374 1.00 95.38 225 THR A C 1
ATOM 1778 O O . THR A 1 225 ? -15.982 -1.772 23.374 1.00 95.38 225 THR A O 1
ATOM 1781 N N . PRO A 1 226 ? -17.039 -3.680 22.834 1.00 92.31 226 PRO A N 1
ATOM 1782 C CA . PRO A 1 226 ? -18.208 -3.000 22.278 1.00 92.31 226 PRO A CA 1
ATOM 1783 C C . PRO A 1 226 ? -18.867 -2.021 23.255 1.00 92.31 226 PRO A C 1
ATOM 1785 O O . PRO A 1 226 ? -19.294 -0.941 22.842 1.00 92.31 226 PRO A O 1
ATOM 1788 N N . GLU A 1 227 ? -18.915 -2.373 24.537 1.00 91.12 227 GLU A N 1
ATOM 1789 C CA . GLU A 1 227 ? -19.462 -1.553 25.613 1.00 91.12 227 GLU A CA 1
ATOM 1790 C C . GLU A 1 227 ? -18.635 -0.277 25.763 1.00 91.12 227 GLU A C 1
ATOM 1792 O O . GLU A 1 227 ? -19.161 0.824 25.604 1.00 91.12 227 GLU A O 1
ATOM 1797 N N . ALA A 1 228 ? -17.324 -0.427 25.957 1.00 92.19 228 ALA A N 1
ATOM 1798 C CA . ALA A 1 228 ? -16.392 0.674 26.167 1.00 92.19 228 ALA A CA 1
ATOM 1799 C C . ALA A 1 228 ? -16.333 1.645 24.980 1.00 92.19 228 ALA A C 1
ATOM 1801 O O . ALA A 1 228 ? -16.277 2.860 25.169 1.00 92.19 228 ALA A O 1
ATOM 1802 N N . SER A 1 229 ? -16.430 1.131 23.749 1.00 90.75 229 SER A N 1
ATOM 1803 C CA . SER A 1 229 ? -16.420 1.952 22.529 1.00 90.75 229 SER A CA 1
ATOM 1804 C C . SER A 1 229 ? -17.587 2.948 22.434 1.00 90.75 229 SER A C 1
ATOM 1806 O O . SER A 1 229 ? -17.511 3.933 21.696 1.00 90.75 229 SER A O 1
ATOM 1808 N N . ARG A 1 230 ? -18.679 2.705 23.171 1.00 87.50 230 ARG A N 1
ATOM 1809 C CA . ARG A 1 230 ? -19.898 3.529 23.153 1.00 87.50 230 ARG A CA 1
ATOM 1810 C C . ARG A 1 230 ? -19.987 4.490 24.332 1.00 87.50 230 ARG A C 1
ATOM 1812 O O . ARG A 1 230 ? -20.840 5.378 24.313 1.00 87.50 230 ARG A O 1
ATOM 1819 N N . VAL A 1 231 ? -19.128 4.324 25.334 1.00 86.62 231 VAL A N 1
ATOM 1820 C CA . VAL A 1 231 ? -19.194 5.102 26.567 1.00 86.62 231 VAL A CA 1
ATOM 1821 C C . VAL A 1 231 ? -18.852 6.566 26.321 1.00 86.62 231 VAL A C 1
ATOM 1823 O O . VAL A 1 231 ? -17.953 6.930 25.557 1.00 86.62 231 VAL A O 1
ATOM 1826 N N . ARG A 1 232 ? -19.608 7.419 27.009 1.00 86.25 232 ARG A N 1
ATOM 1827 C CA . ARG A 1 232 ? -19.422 8.861 27.081 1.00 86.25 232 ARG A CA 1
ATOM 1828 C C . ARG A 1 232 ? -19.175 9.214 28.540 1.00 86.25 232 ARG A C 1
ATOM 1830 O O . ARG A 1 232 ? -20.006 8.908 29.384 1.00 86.25 232 ARG A O 1
ATOM 1837 N N . ILE A 1 233 ? -18.018 9.802 28.819 1.00 85.50 233 ILE A N 1
ATOM 1838 C CA . ILE A 1 233 ? -17.518 10.009 30.180 1.00 85.50 233 ILE A CA 1
ATOM 1839 C C . ILE A 1 233 ? -17.695 11.478 30.527 1.00 85.50 233 ILE A C 1
ATOM 1841 O O . ILE A 1 233 ? -17.179 12.347 29.820 1.00 85.50 233 ILE A O 1
ATOM 1845 N N . ASP A 1 234 ? -18.457 11.762 31.577 1.00 81.12 234 ASP A N 1
ATOM 1846 C CA . ASP A 1 234 ? -18.694 13.130 32.024 1.00 81.12 234 ASP A CA 1
ATOM 1847 C C . ASP A 1 234 ? -17.446 13.681 32.720 1.00 81.12 234 ASP A C 1
ATOM 1849 O O . ASP A 1 234 ? -16.954 13.104 33.690 1.00 81.12 234 ASP A O 1
ATOM 1853 N N . ARG A 1 235 ? -16.935 14.825 32.249 1.00 72.88 235 ARG A N 1
ATOM 1854 C CA . ARG A 1 235 ? -15.834 15.534 32.916 1.00 72.88 235 ARG A CA 1
ATOM 1855 C C . ARG A 1 235 ? -16.291 16.891 33.424 1.00 72.88 235 ARG A C 1
ATOM 1857 O O . ARG A 1 235 ? -16.681 17.755 32.641 1.00 72.88 235 ARG A O 1
ATOM 1864 N N . ALA A 1 236 ? -16.168 17.088 34.738 1.00 66.81 236 ALA A N 1
ATOM 1865 C CA . ALA A 1 236 ? -16.479 18.354 35.400 1.00 66.81 236 ALA A CA 1
ATOM 1866 C C . ALA A 1 236 ? -15.636 19.525 34.856 1.00 66.81 236 ALA A C 1
ATOM 1868 O O . ALA A 1 236 ? -16.137 20.642 34.757 1.00 66.81 236 ALA A O 1
ATOM 1869 N N . ASP A 1 237 ? -14.403 19.241 34.425 1.00 64.06 237 ASP A N 1
ATOM 1870 C CA . ASP A 1 237 ? -13.438 20.238 33.942 1.00 64.06 237 ASP A CA 1
ATOM 1871 C C . ASP A 1 237 ? -13.449 20.429 32.414 1.00 64.06 237 ASP A C 1
ATOM 1873 O O . ASP A 1 237 ? -12.611 21.146 31.862 1.00 64.06 237 ASP A O 1
ATOM 1877 N N . ALA A 1 238 ? -14.365 19.777 31.689 1.00 59.75 238 ALA A N 1
ATOM 1878 C CA . ALA A 1 238 ? -14.426 19.917 30.239 1.00 59.75 238 ALA A CA 1
ATOM 1879 C C . ALA A 1 238 ? -15.076 21.259 29.834 1.00 59.75 238 ALA A C 1
ATOM 1881 O O . ALA A 1 238 ? -16.074 21.673 30.434 1.00 59.75 238 ALA A O 1
ATOM 1882 N N . PRO A 1 239 ? -14.561 21.955 28.797 1.00 58.84 239 PRO A N 1
ATOM 1883 C CA . PRO A 1 239 ? -15.168 23.191 28.314 1.00 58.84 239 PRO A CA 1
ATOM 1884 C C . PRO A 1 239 ? -16.636 22.950 27.942 1.00 58.84 239 PRO A C 1
ATOM 1886 O O . PRO A 1 239 ? -16.981 21.916 27.370 1.00 58.84 239 PRO A O 1
ATOM 1889 N N . SER A 1 240 ? -17.501 23.920 28.250 1.00 55.41 240 SER A N 1
ATOM 1890 C CA . SER A 1 240 ? -18.972 23.804 28.266 1.00 55.41 240 SER A CA 1
ATOM 1891 C C . SER A 1 240 ? -19.632 23.215 27.006 1.00 55.41 240 SER A C 1
ATOM 1893 O O . SER A 1 240 ? -20.763 22.738 27.085 1.00 55.41 240 SER A O 1
ATOM 1895 N N . ALA A 1 241 ? -18.936 23.204 25.866 1.00 58.22 241 ALA A N 1
ATOM 1896 C CA . ALA A 1 241 ? -19.385 22.611 24.607 1.00 58.22 241 ALA A CA 1
ATOM 1897 C C . ALA A 1 241 ? -19.206 21.076 24.505 1.00 58.22 241 ALA A C 1
ATOM 1899 O O . ALA A 1 241 ? -19.808 20.465 23.625 1.00 58.22 241 ALA A O 1
ATOM 1900 N N . LYS A 1 242 ? -18.410 20.432 25.374 1.00 59.44 242 LYS A N 1
ATOM 1901 C CA . LYS A 1 242 ? -18.185 18.972 25.390 1.00 59.44 242 LYS A CA 1
ATOM 1902 C C . LYS A 1 242 ? -18.205 18.427 26.822 1.00 59.44 242 LYS A C 1
ATOM 1904 O O . LYS A 1 242 ? -17.167 18.064 27.357 1.00 59.44 242 LYS A O 1
ATOM 1909 N N . LYS A 1 243 ? -19.385 18.355 27.446 1.00 69.31 243 LYS A N 1
ATOM 1910 C CA . LYS A 1 243 ? -19.528 17.774 28.800 1.00 69.31 243 LYS A CA 1
ATOM 1911 C C . LYS A 1 243 ? -19.122 16.297 28.871 1.00 69.31 243 LYS A C 1
ATOM 1913 O O . LYS A 1 243 ? -18.634 15.853 29.902 1.00 69.31 243 LYS A O 1
ATOM 1918 N N . THR A 1 244 ? -19.263 15.584 27.754 1.00 77.12 244 THR A N 1
ATOM 1919 C CA . THR A 1 244 ? -18.876 14.181 27.612 1.00 77.12 244 THR A CA 1
ATOM 1920 C C . THR A 1 244 ? -17.640 14.023 26.733 1.00 77.12 244 THR A C 1
ATOM 1922 O O . THR A 1 244 ? -17.611 14.543 25.611 1.00 77.12 244 THR A O 1
ATOM 1925 N N . VAL A 1 245 ? -16.678 13.226 27.181 1.00 85.94 245 VAL A N 1
ATOM 1926 C CA . VAL A 1 245 ? -15.485 12.830 26.422 1.00 85.94 245 VAL A CA 1
ATOM 1927 C C . VAL A 1 245 ? -15.529 11.338 26.078 1.00 85.94 245 VAL A C 1
ATOM 1929 O O . VAL A 1 245 ? -16.225 10.561 26.729 1.00 85.94 245 VAL A O 1
ATOM 1932 N N . SER A 1 246 ? -14.856 10.930 25.001 1.00 89.94 246 SER A N 1
ATOM 1933 C CA . SER A 1 246 ? -14.694 9.507 24.662 1.00 89.94 246 SER A CA 1
ATOM 1934 C C . SER A 1 246 ? -13.516 8.879 25.419 1.00 89.94 246 SER A C 1
ATOM 1936 O O . SER A 1 246 ? -12.659 9.597 25.934 1.00 89.94 246 SER A O 1
ATOM 1938 N N . VAL A 1 247 ? -13.416 7.544 25.423 1.00 91.31 247 VAL A N 1
ATOM 1939 C CA . VAL A 1 247 ? -12.234 6.830 25.951 1.00 91.31 247 VAL A CA 1
ATOM 1940 C C . VAL A 1 247 ? -10.946 7.307 25.261 1.00 91.31 247 VAL A C 1
ATOM 1942 O O . VAL A 1 247 ? -9.947 7.561 25.925 1.00 91.31 247 VAL A O 1
ATOM 1945 N N . ALA A 1 248 ? -10.979 7.537 23.943 1.00 91.00 248 ALA A N 1
ATOM 1946 C CA . ALA A 1 248 ? -9.833 8.072 23.204 1.00 91.00 248 ALA A CA 1
ATOM 1947 C C . ALA A 1 248 ? -9.413 9.470 23.688 1.00 91.00 248 ALA A C 1
ATOM 1949 O O . ALA A 1 248 ? -8.222 9.770 23.759 1.00 91.00 248 ALA A O 1
ATOM 1950 N N . ASP A 1 249 ? -10.373 10.326 24.042 1.00 89.31 249 ASP A N 1
ATOM 1951 C CA . ASP A 1 249 ? -10.084 11.661 24.572 1.00 89.31 249 ASP A CA 1
ATOM 1952 C C . ASP A 1 249 ? -9.483 11.600 25.985 1.00 89.31 249 ASP A C 1
ATOM 1954 O O . ASP A 1 249 ? -8.599 12.399 26.291 1.00 89.31 249 ASP A O 1
ATOM 1958 N N . LEU A 1 250 ? -9.913 10.648 26.826 1.00 90.62 250 LEU A N 1
ATOM 1959 C CA . LEU A 1 250 ? -9.284 10.406 28.131 1.00 90.62 250 LEU A CA 1
ATOM 1960 C C . LEU A 1 250 ? -7.839 9.939 27.981 1.00 90.62 250 LEU A C 1
ATOM 1962 O O . LEU A 1 250 ? -6.948 10.519 28.597 1.00 90.62 250 LEU A O 1
ATOM 1966 N N . ILE A 1 251 ? -7.608 8.952 27.112 1.00 92.81 251 ILE A N 1
ATOM 1967 C CA . ILE A 1 251 ? -6.269 8.452 26.786 1.00 92.81 251 ILE A CA 1
ATOM 1968 C C . ILE A 1 251 ? -5.393 9.606 26.273 1.00 92.81 251 ILE A C 1
ATOM 1970 O O . ILE A 1 251 ? -4.284 9.802 26.758 1.00 92.81 251 ILE A O 1
ATOM 1974 N N . ARG A 1 252 ? -5.906 10.445 25.361 1.00 91.69 252 ARG A N 1
ATOM 1975 C CA . ARG A 1 252 ? -5.179 11.626 24.858 1.00 91.69 252 ARG A CA 1
ATOM 1976 C C . ARG A 1 252 ? -4.813 12.620 25.965 1.00 91.69 252 ARG A C 1
ATOM 1978 O O . ARG A 1 252 ? -3.816 13.317 25.845 1.00 91.69 252 ARG A O 1
ATOM 1985 N N . GLY A 1 253 ? -5.629 12.723 27.011 1.00 88.62 253 GLY A N 1
ATOM 1986 C CA . GLY A 1 253 ? -5.379 13.611 28.146 1.00 88.62 253 GLY A CA 1
ATOM 1987 C C . GLY A 1 253 ? -4.280 13.128 29.095 1.00 88.62 253 GLY A C 1
ATOM 1988 O O . GLY A 1 253 ? -3.906 13.873 30.001 1.00 88.62 253 GLY A O 1
ATOM 1989 N N . HIS A 1 254 ? -3.773 11.905 28.925 1.00 93.38 254 HIS A N 1
ATOM 1990 C CA . HIS A 1 254 ? -2.740 11.350 29.787 1.00 93.38 254 HIS A CA 1
ATOM 1991 C C . HIS A 1 254 ? -1.358 11.949 29.470 1.00 93.38 254 HIS A C 1
ATOM 1993 O O . HIS A 1 254 ? -0.929 11.973 28.322 1.00 93.38 254 HIS A O 1
ATOM 1999 N N . ALA A 1 255 ? -0.605 12.366 30.494 1.00 91.44 255 ALA A N 1
ATOM 2000 C CA . ALA A 1 255 ? 0.639 13.137 30.332 1.00 91.44 255 ALA A CA 1
ATOM 2001 C C . ALA A 1 255 ? 1.764 12.422 29.555 1.00 91.44 255 ALA A C 1
ATOM 2003 O O . ALA A 1 255 ? 2.690 13.063 29.070 1.00 91.44 255 ALA A O 1
ATOM 2004 N N . ARG A 1 256 ? 1.704 11.089 29.467 1.00 91.31 256 ARG A N 1
ATOM 2005 C CA . ARG A 1 256 ? 2.686 10.244 28.761 1.00 91.31 256 ARG A CA 1
ATOM 2006 C C . ARG A 1 256 ? 2.308 9.941 27.307 1.00 91.31 256 ARG A C 1
ATOM 2008 O O . ARG A 1 256 ? 3.036 9.207 26.645 1.00 91.31 256 ARG A O 1
ATOM 2015 N N . ILE A 1 257 ? 1.161 10.433 26.848 1.00 92.25 257 ILE A N 1
ATOM 2016 C CA . ILE A 1 257 ? 0.640 10.191 25.506 1.00 92.25 257 ILE A CA 1
ATOM 2017 C C . ILE A 1 257 ? 0.786 11.478 24.708 1.00 92.25 257 ILE A C 1
ATOM 2019 O O . ILE A 1 257 ? 0.262 12.521 25.089 1.00 92.25 257 ILE A O 1
ATOM 2023 N N . GLU A 1 258 ? 1.513 11.400 23.599 1.00 89.31 258 GLU A N 1
ATOM 2024 C CA . GLU A 1 258 ? 1.714 12.542 22.708 1.00 89.31 258 GLU A CA 1
ATOM 2025 C C . GLU A 1 258 ? 0.562 12.651 21.716 1.00 89.31 258 GLU A C 1
ATOM 2027 O O . GLU A 1 258 ? 0.013 13.733 21.499 1.00 89.31 258 GLU A O 1
ATOM 2032 N N . GLN A 1 259 ? 0.167 11.518 21.128 1.00 88.56 259 GLN A N 1
ATOM 2033 C CA . GLN A 1 259 ? -0.950 11.459 20.195 1.00 88.56 259 GLN A CA 1
ATOM 2034 C C . GLN A 1 259 ? -1.838 10.251 20.468 1.00 88.56 259 GLN A C 1
ATOM 2036 O O . GLN A 1 259 ? -1.386 9.156 20.796 1.00 88.56 259 GLN A O 1
ATOM 2041 N N . CYS A 1 260 ? -3.139 10.470 20.309 1.00 89.94 260 CYS A N 1
ATOM 2042 C CA . CYS A 1 260 ? -4.155 9.437 20.403 1.00 89.94 260 CYS A CA 1
ATOM 2043 C C . CYS A 1 260 ? -5.284 9.755 19.421 1.00 89.94 260 CYS A C 1
ATOM 2045 O O . CYS A 1 260 ? -5.805 10.880 19.411 1.00 89.94 260 CYS A O 1
ATOM 2047 N N . TYR A 1 261 ? -5.663 8.796 18.583 1.00 87.50 261 TYR A N 1
ATOM 2048 C CA . TYR A 1 261 ? -6.668 8.985 17.535 1.00 87.50 261 TYR A CA 1
ATOM 2049 C C . TYR A 1 261 ? -7.387 7.676 17.196 1.00 87.50 261 TYR A C 1
ATOM 2051 O O . TYR A 1 261 ? -6.860 6.591 17.410 1.00 87.50 261 TYR A O 1
ATOM 2059 N N . GLY A 1 262 ? -8.610 7.772 16.672 1.00 85.94 262 GLY A N 1
ATOM 2060 C CA . GLY A 1 262 ? -9.360 6.598 16.218 1.00 85.94 262 GLY A CA 1
ATOM 2061 C C . GLY A 1 262 ? -8.799 6.049 14.905 1.00 85.94 262 GLY A C 1
ATOM 2062 O O . GLY A 1 262 ? -8.475 6.827 14.005 1.00 85.94 262 GLY A O 1
ATOM 2063 N 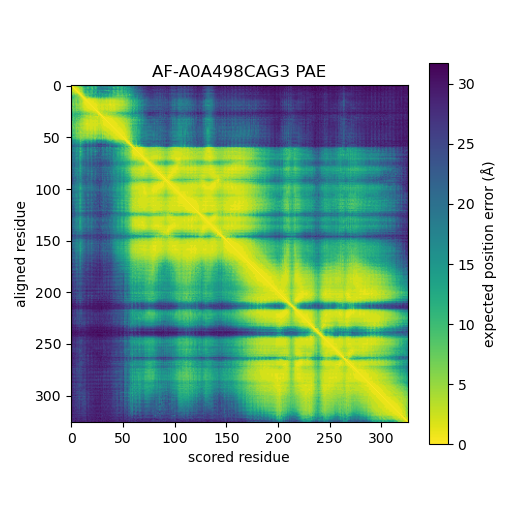N . ILE A 1 263 ? -8.698 4.725 14.784 1.00 81.50 263 ILE A N 1
ATOM 2064 C CA . ILE A 1 263 ? -8.228 4.038 13.574 1.00 81.50 263 ILE A CA 1
ATOM 2065 C C . ILE A 1 263 ? -9.399 3.271 12.969 1.00 81.50 263 ILE A C 1
ATOM 2067 O O . ILE A 1 263 ? -9.820 2.259 13.507 1.00 81.50 263 ILE A O 1
ATOM 2071 N N . GLY A 1 264 ? -9.914 3.731 11.826 1.00 73.75 264 GLY A N 1
ATOM 2072 C CA . GLY A 1 264 ? -10.943 3.018 11.063 1.00 73.75 264 GLY A CA 1
ATOM 2073 C C . GLY A 1 264 ? -12.276 2.871 11.808 1.00 73.75 264 GLY A C 1
ATOM 2074 O O . GLY A 1 264 ? -13.197 3.656 11.587 1.00 73.75 264 GLY A O 1
ATOM 2075 N N . SER A 1 265 ? -12.382 1.849 12.660 1.00 71.19 265 SER A N 1
ATOM 2076 C CA . SER A 1 265 ? -13.565 1.538 13.467 1.00 71.19 265 SER A CA 1
ATOM 2077 C C . SER A 1 265 ? -13.646 2.392 14.740 1.00 71.19 265 SER A C 1
ATOM 2079 O O . SER A 1 265 ? -12.642 2.860 15.271 1.00 71.19 265 SER A O 1
ATOM 2081 N N . SER A 1 266 ? -14.854 2.574 15.283 1.00 77.38 266 SER A N 1
ATOM 2082 C CA . SER A 1 266 ? -15.065 3.335 16.526 1.00 77.38 266 SER A CA 1
ATOM 2083 C C . SER A 1 266 ? -14.447 2.687 17.774 1.00 77.38 266 SER A C 1
ATOM 2085 O O . SER A 1 266 ? -14.434 3.311 18.831 1.00 77.38 266 SER A O 1
ATOM 2087 N N . SER A 1 267 ? -13.982 1.439 17.678 1.00 90.25 267 SER A N 1
ATOM 2088 C CA . SER A 1 267 ? -13.405 0.664 18.782 1.00 90.25 267 SER A CA 1
ATOM 2089 C C . SER A 1 267 ? -11.880 0.610 18.771 1.00 90.25 267 SER A C 1
ATOM 2091 O O . SER A 1 267 ? -11.307 0.135 19.743 1.00 90.25 267 SER A O 1
ATOM 2093 N N . GLU A 1 268 ? -11.212 1.053 17.709 1.00 92.62 268 GLU A N 1
ATOM 2094 C CA . GLU A 1 268 ? -9.753 0.986 17.607 1.00 92.62 268 GLU A CA 1
ATOM 2095 C C . GLU A 1 268 ? -9.126 2.361 17.822 1.00 92.62 268 GLU A C 1
ATOM 2097 O O . GLU A 1 268 ? -9.501 3.353 17.192 1.00 92.62 268 GLU A O 1
ATOM 2102 N N . ILE A 1 269 ? -8.146 2.410 18.718 1.00 93.56 269 ILE A N 1
ATOM 2103 C CA . ILE A 1 269 ? -7.440 3.626 19.103 1.00 93.56 269 ILE A CA 1
ATOM 2104 C C . ILE A 1 269 ? -5.950 3.429 18.846 1.00 93.56 269 ILE A C 1
ATOM 2106 O O . ILE A 1 269 ? -5.336 2.504 19.374 1.00 93.56 269 ILE A O 1
ATOM 2110 N N . GLY A 1 270 ? -5.372 4.319 18.045 1.00 92.88 270 GLY A N 1
ATOM 2111 C CA . GLY A 1 270 ? -3.932 4.468 17.879 1.00 92.88 270 GLY A CA 1
ATOM 2112 C C . GLY A 1 270 ? -3.343 5.325 18.989 1.00 92.88 270 GLY A C 1
ATOM 2113 O O . GLY A 1 270 ? -3.886 6.393 19.268 1.00 92.88 270 GLY A O 1
ATOM 2114 N N . ILE A 1 271 ? -2.244 4.877 19.597 1.00 92.88 271 ILE A N 1
ATOM 2115 C CA . ILE A 1 271 ? -1.528 5.577 20.672 1.00 92.88 271 ILE A CA 1
ATOM 2116 C C . ILE A 1 271 ? -0.052 5.734 20.298 1.00 92.88 271 ILE A C 1
ATOM 2118 O O . ILE A 1 271 ? 0.609 4.759 19.925 1.00 92.88 271 ILE A O 1
ATOM 2122 N N . GLU A 1 272 ? 0.456 6.957 20.453 1.00 91.81 272 GLU A N 1
ATOM 2123 C CA . GLU A 1 272 ? 1.846 7.346 20.207 1.00 91.81 272 GLU A CA 1
ATOM 2124 C C . GLU A 1 272 ? 2.412 8.163 21.390 1.00 91.81 272 GLU A C 1
ATOM 2126 O O . GLU A 1 272 ? 1.673 8.948 22.002 1.00 91.81 272 GLU A O 1
ATOM 2131 N N . PRO A 1 273 ? 3.714 8.022 21.711 1.00 90.38 273 PRO A N 1
ATOM 2132 C CA . PRO A 1 273 ? 4.702 7.154 21.059 1.00 90.38 273 PRO A CA 1
ATOM 2133 C C . PRO A 1 273 ? 4.564 5.675 21.467 1.00 90.38 273 PRO A C 1
ATOM 2135 O O . PRO A 1 273 ? 3.902 5.337 22.452 1.00 90.38 273 PRO A O 1
ATOM 2138 N N . VAL A 1 274 ? 5.231 4.776 20.733 1.00 91.06 274 VAL A N 1
ATOM 2139 C CA . VAL A 1 274 ? 5.392 3.378 21.167 1.00 91.06 274 VAL A CA 1
ATOM 2140 C C . VAL A 1 274 ? 6.267 3.340 22.417 1.00 91.06 274 VAL A C 1
ATOM 2142 O O . VAL A 1 274 ? 7.457 3.641 22.380 1.00 91.06 274 VAL A O 1
ATOM 2145 N N . MET A 1 275 ? 5.658 2.959 23.535 1.00 92.88 275 MET A N 1
ATOM 2146 C CA . MET A 1 275 ? 6.308 2.778 24.837 1.00 92.88 275 MET A CA 1
ATOM 2147 C C . MET A 1 275 ? 6.334 1.296 25.251 1.00 92.88 275 MET A C 1
ATOM 2149 O O . MET A 1 275 ? 5.586 0.513 24.666 1.00 92.88 275 MET A O 1
ATOM 2153 N N . PRO A 1 276 ? 7.136 0.891 26.257 1.00 94.25 276 PRO A N 1
ATOM 2154 C CA . PRO A 1 276 ? 7.123 -0.484 26.769 1.00 94.25 276 PRO A CA 1
ATOM 2155 C C . PRO A 1 276 ? 5.716 -0.931 27.190 1.00 94.25 276 PRO A C 1
ATOM 2157 O O . PRO A 1 276 ? 4.974 -0.124 27.762 1.00 94.25 276 PRO A O 1
ATOM 2160 N N . ALA A 1 277 ? 5.357 -2.201 26.970 1.00 94.44 277 ALA A N 1
ATOM 2161 C CA . ALA A 1 277 ? 3.987 -2.689 27.184 1.00 94.44 277 ALA A CA 1
ATOM 2162 C C . ALA A 1 277 ? 3.465 -2.418 28.607 1.00 94.44 277 ALA A C 1
ATOM 2164 O O . ALA A 1 277 ? 2.346 -1.941 28.779 1.00 94.44 277 ALA A O 1
ATOM 2165 N N . GLY A 1 278 ? 4.307 -2.609 29.629 1.00 94.31 278 GLY A N 1
ATOM 2166 C CA . GLY A 1 278 ? 3.939 -2.321 31.021 1.00 94.31 278 GLY A CA 1
ATOM 2167 C C . GLY A 1 278 ? 3.634 -0.844 31.288 1.00 94.31 278 GLY A C 1
ATOM 2168 O O . GLY A 1 278 ? 2.773 -0.528 32.102 1.00 94.31 278 GLY A O 1
ATOM 2169 N N . SER A 1 279 ? 4.278 0.079 30.564 1.00 95.62 279 SER A N 1
ATOM 2170 C CA . SER A 1 279 ? 3.938 1.504 30.654 1.00 95.62 279 SER A CA 1
ATOM 2171 C C . SER A 1 279 ? 2.586 1.806 30.024 1.00 95.62 279 SER A C 1
ATOM 2173 O O . SER A 1 279 ? 1.829 2.579 30.597 1.00 95.62 279 SER A O 1
ATOM 2175 N N . LEU A 1 280 ? 2.278 1.194 28.878 1.00 96.12 280 LEU A N 1
ATOM 2176 C CA . LEU A 1 280 ? 0.968 1.338 28.251 1.00 96.12 280 LEU A CA 1
ATOM 2177 C C . LEU A 1 280 ? -0.132 0.786 29.166 1.00 96.12 280 LEU A C 1
ATOM 2179 O O . LEU A 1 280 ? -1.114 1.475 29.412 1.00 96.12 280 LEU A O 1
ATOM 2183 N N . ILE A 1 281 ? 0.048 -0.420 29.704 1.00 96.19 281 ILE A N 1
ATOM 2184 C CA . ILE A 1 281 ? -0.945 -1.073 30.568 1.00 96.19 281 ILE A CA 1
ATOM 2185 C C . ILE A 1 281 ? -1.163 -0.277 31.853 1.00 96.19 281 ILE A C 1
ATOM 2187 O O . ILE A 1 281 ? -2.310 -0.042 32.206 1.00 96.19 281 ILE A O 1
ATOM 2191 N N . SER A 1 282 ? -0.101 0.237 32.481 1.00 96.06 282 SER A N 1
ATOM 2192 C CA . SER A 1 282 ? -0.227 1.133 33.639 1.00 96.06 282 SER A CA 1
ATOM 2193 C C . SER A 1 282 ? -1.075 2.370 33.328 1.00 96.06 282 SER A C 1
ATOM 2195 O O . SER A 1 282 ? -1.923 2.730 34.132 1.00 96.06 282 SER A O 1
ATOM 2197 N N . ILE A 1 283 ? -0.915 2.986 32.151 1.00 95.50 283 ILE A N 1
ATOM 2198 C CA . ILE A 1 283 ? -1.757 4.125 31.745 1.00 95.50 283 ILE A CA 1
ATOM 2199 C C . ILE A 1 283 ? -3.222 3.699 31.592 1.00 95.50 283 ILE A C 1
ATOM 2201 O O . ILE A 1 283 ? -4.125 4.425 31.996 1.00 95.50 283 ILE A O 1
ATOM 2205 N N . LEU A 1 284 ? -3.476 2.533 30.991 1.00 96.38 284 LEU A N 1
ATOM 2206 C CA . LEU A 1 284 ? -4.838 2.020 30.822 1.00 96.38 284 LEU A CA 1
ATOM 2207 C C . LEU A 1 284 ? -5.477 1.680 32.181 1.00 96.38 284 LEU A C 1
ATOM 2209 O O . LEU A 1 284 ? -6.656 1.955 32.374 1.00 96.38 284 LEU A O 1
ATOM 2213 N N . GLN A 1 285 ? -4.701 1.149 33.128 1.00 95.69 285 GLN A N 1
ATOM 2214 C CA . GLN A 1 285 ? -5.132 0.882 34.502 1.00 95.69 285 GLN A CA 1
ATOM 2215 C C . GLN A 1 285 ? -5.433 2.166 35.282 1.00 95.69 285 GLN A C 1
ATOM 2217 O O . GLN A 1 285 ? -6.444 2.229 35.976 1.00 95.69 285 GLN A O 1
ATOM 2222 N N . ASP A 1 286 ? -4.619 3.215 35.128 1.00 94.75 286 ASP A N 1
ATOM 2223 C CA . ASP A 1 286 ? -4.863 4.515 35.769 1.00 94.75 286 ASP A CA 1
ATOM 2224 C C . ASP A 1 286 ? -6.213 5.121 35.342 1.00 94.75 286 ASP A C 1
ATOM 2226 O O . ASP A 1 286 ? -6.866 5.825 36.112 1.00 94.75 286 ASP A O 1
ATOM 2230 N N . LEU A 1 287 ? -6.653 4.820 34.116 1.00 93.56 287 LEU A N 1
ATOM 2231 C CA . LEU A 1 287 ? -7.935 5.258 33.560 1.00 93.56 287 LEU A CA 1
ATOM 2232 C C . LEU A 1 287 ? -9.093 4.289 33.852 1.00 93.56 287 LEU A C 1
ATOM 2234 O O . LEU A 1 287 ? -10.245 4.617 33.557 1.00 93.56 287 LEU A O 1
ATOM 2238 N N . ASP A 1 288 ? -8.820 3.107 34.414 1.00 94.56 288 ASP A N 1
ATOM 2239 C CA . ASP A 1 288 ? -9.812 2.040 34.561 1.00 94.56 288 ASP A CA 1
ATOM 2240 C C . ASP A 1 288 ? -10.985 2.461 35.443 1.00 94.56 288 ASP A C 1
ATOM 2242 O O . ASP A 1 288 ? -12.141 2.241 35.086 1.00 94.56 288 ASP A O 1
ATOM 2246 N N . HIS A 1 289 ? -10.706 3.165 36.542 1.00 91.50 289 HIS A N 1
ATOM 2247 C CA . HIS A 1 289 ? -11.749 3.644 37.446 1.00 91.50 289 HIS A CA 1
ATOM 2248 C C . HIS A 1 289 ? -12.804 4.500 36.724 1.00 91.50 289 HIS A C 1
ATOM 2250 O O . HIS A 1 289 ? -14.004 4.257 36.875 1.00 91.50 289 HIS A O 1
ATOM 2256 N N . ASP A 1 290 ? -12.366 5.455 35.900 1.00 90.06 290 ASP A N 1
ATOM 2257 C CA . ASP A 1 290 ? -13.253 6.381 35.188 1.00 90.06 290 ASP A CA 1
ATOM 2258 C C . ASP A 1 290 ? -14.051 5.668 34.085 1.00 90.06 290 ASP A C 1
ATOM 2260 O O . ASP A 1 290 ? -15.255 5.904 33.908 1.00 90.06 290 ASP A O 1
ATOM 2264 N N . VAL A 1 291 ? -13.395 4.772 33.339 1.00 92.75 291 VAL A N 1
ATOM 2265 C CA . VAL A 1 291 ? -14.019 4.041 32.230 1.00 92.75 291 VAL A CA 1
ATOM 2266 C C . VAL A 1 291 ? -14.995 2.988 32.756 1.00 92.75 291 VAL A C 1
ATOM 2268 O O . VAL A 1 291 ? -16.148 2.966 32.321 1.00 92.75 291 VAL A O 1
ATOM 2271 N N . ALA A 1 292 ? -14.592 2.162 33.723 1.00 92.62 292 ALA A N 1
ATOM 2272 C CA . ALA A 1 292 ? -15.427 1.109 34.297 1.00 92.62 292 ALA A CA 1
ATOM 2273 C C . ALA A 1 292 ? -16.666 1.675 35.007 1.00 92.62 292 ALA A C 1
ATOM 2275 O O . ALA A 1 292 ? -17.774 1.155 34.830 1.00 92.62 292 ALA A O 1
ATOM 2276 N N . ALA A 1 293 ? -16.520 2.779 35.753 1.00 90.25 293 ALA A N 1
ATOM 2277 C CA . ALA A 1 293 ? -17.655 3.465 36.369 1.00 90.25 293 ALA A CA 1
ATOM 2278 C C . ALA A 1 293 ? -18.663 3.950 35.315 1.00 90.25 293 ALA A C 1
ATOM 2280 O O . ALA A 1 293 ? -19.873 3.768 35.474 1.00 90.25 293 ALA A O 1
ATOM 2281 N N . SER A 1 294 ? -18.166 4.501 34.207 1.00 90.38 294 SER A N 1
ATOM 2282 C CA . SER A 1 294 ? -19.005 5.000 33.117 1.00 90.38 294 SER A CA 1
ATOM 2283 C C . SER A 1 294 ? -19.675 3.870 32.319 1.00 90.38 294 SER A C 1
ATOM 2285 O O . SER A 1 294 ? -20.844 3.995 31.955 1.00 90.38 294 SER A O 1
ATOM 2287 N N . ILE A 1 295 ? -18.990 2.736 32.104 1.00 90.94 295 ILE A N 1
ATOM 2288 C CA . ILE A 1 295 ? -19.586 1.519 31.518 1.00 90.94 295 ILE A CA 1
ATOM 2289 C C . ILE A 1 295 ? -20.751 1.040 32.384 1.00 90.94 295 ILE A C 1
ATOM 2291 O O . ILE A 1 295 ? -21.845 0.795 31.872 1.00 90.94 295 ILE A O 1
ATOM 2295 N N . LYS A 1 296 ? -20.535 0.928 33.699 1.00 91.00 296 LYS A N 1
ATOM 2296 C CA . LYS A 1 296 ? -21.568 0.481 34.635 1.00 91.00 296 LYS A CA 1
ATOM 2297 C C . LYS A 1 296 ? -22.774 1.422 34.631 1.00 91.00 296 LYS A C 1
ATOM 2299 O O . LYS A 1 296 ? -23.908 0.953 34.553 1.00 91.00 296 LYS A O 1
ATOM 2304 N N . PHE A 1 297 ? -22.533 2.732 34.654 1.00 88.75 297 PHE A N 1
ATOM 2305 C CA . PHE A 1 297 ? -23.590 3.740 34.600 1.00 88.75 297 PHE A CA 1
ATOM 2306 C C . PHE A 1 297 ? -24.433 3.637 33.320 1.00 88.75 297 PHE A C 1
ATOM 2308 O O . PHE A 1 297 ? -25.663 3.614 33.385 1.00 88.75 297 PHE A O 1
ATOM 2315 N N . GLU A 1 298 ? -23.800 3.521 32.150 1.00 87.31 298 GLU A N 1
ATOM 2316 C CA . GLU A 1 298 ? -24.524 3.379 30.881 1.00 87.31 298 GLU A CA 1
ATOM 2317 C C . GLU A 1 298 ? -25.271 2.037 30.784 1.00 87.31 298 GLU A C 1
ATOM 2319 O O . GLU A 1 298 ? -26.390 1.994 30.269 1.00 87.31 298 GLU A O 1
ATOM 2324 N N . ALA A 1 299 ? -24.730 0.951 31.346 1.00 88.56 299 ALA A N 1
ATOM 2325 C CA . ALA A 1 299 ? -25.427 -0.335 31.426 1.00 88.56 299 ALA A CA 1
ATOM 2326 C C . ALA A 1 299 ? -26.687 -0.267 32.316 1.00 88.56 299 ALA A C 1
ATOM 2328 O O . ALA A 1 299 ? -27.752 -0.775 31.943 1.00 88.56 299 ALA A O 1
ATOM 2329 N N . GLU A 1 300 ? -26.602 0.398 33.472 1.00 91.12 300 GLU A N 1
ATOM 2330 C CA . GLU A 1 300 ? -27.745 0.638 34.362 1.00 91.12 300 GLU A CA 1
ATOM 2331 C C . GLU A 1 300 ? -28.803 1.517 33.680 1.00 91.12 300 GLU A C 1
ATOM 2333 O O . GLU A 1 300 ? -29.996 1.195 33.695 1.00 91.12 300 GLU A O 1
ATOM 2338 N N . ARG A 1 301 ? -28.369 2.583 32.999 1.00 88.25 301 ARG A N 1
ATOM 2339 C CA . ARG A 1 301 ? -29.242 3.479 32.235 1.00 88.25 301 ARG A CA 1
ATOM 2340 C C . ARG A 1 301 ? -29.949 2.757 31.088 1.00 88.25 301 ARG A C 1
ATOM 2342 O O . ARG A 1 301 ? -31.153 2.947 30.906 1.00 88.25 301 ARG A O 1
ATOM 2349 N N . ALA A 1 302 ? -29.241 1.913 30.338 1.00 87.31 302 ALA A N 1
ATOM 2350 C CA . ALA A 1 302 ? -29.821 1.101 29.270 1.00 87.31 302 ALA A CA 1
ATOM 2351 C C . ALA A 1 302 ? -30.864 0.116 29.819 1.00 87.31 302 ALA A C 1
ATOM 2353 O O . ALA A 1 302 ? -31.959 0.000 29.267 1.00 87.31 302 ALA A O 1
ATOM 2354 N N . THR A 1 303 ? -30.570 -0.523 30.954 1.00 91.62 303 THR A N 1
ATOM 2355 C CA . THR A 1 303 ? -31.508 -1.421 31.647 1.00 91.62 303 THR A CA 1
ATOM 2356 C C . THR A 1 303 ? -32.764 -0.670 32.097 1.00 91.62 303 THR A C 1
ATOM 2358 O O . THR A 1 303 ? -33.886 -1.142 31.906 1.00 91.62 303 THR A O 1
ATOM 2361 N N . GLN A 1 304 ? -32.609 0.534 32.654 1.00 90.75 304 GLN A N 1
ATOM 2362 C CA . GLN A 1 304 ? -33.736 1.366 33.072 1.00 90.75 304 GLN A CA 1
ATOM 2363 C C . GLN A 1 304 ? -34.586 1.828 31.880 1.00 90.75 304 GLN A C 1
ATOM 2365 O O . GLN A 1 304 ? -35.816 1.787 31.956 1.00 90.75 304 GLN A O 1
ATOM 2370 N N . ALA A 1 305 ? -33.949 2.234 30.780 1.00 89.69 305 ALA A N 1
ATOM 2371 C CA . ALA A 1 305 ? -34.635 2.629 29.554 1.00 89.69 305 ALA A CA 1
ATOM 2372 C C . ALA A 1 305 ? -35.429 1.462 28.947 1.00 89.69 305 ALA A C 1
ATOM 2374 O O . ALA A 1 305 ? -36.579 1.651 28.549 1.00 89.69 305 ALA A O 1
ATOM 2375 N N . GLU A 1 306 ? -34.870 0.248 28.942 1.00 92.12 306 GLU A N 1
ATOM 2376 C CA . GLU A 1 306 ? -35.576 -0.941 28.456 1.00 92.12 306 GLU A CA 1
ATOM 2377 C C . GLU A 1 306 ? -36.770 -1.298 29.348 1.00 92.12 306 GLU A C 1
ATOM 2379 O O . GLU A 1 306 ? -37.868 -1.544 28.848 1.00 92.12 306 GLU A O 1
ATOM 2384 N N . ASN A 1 307 ? -36.613 -1.214 30.672 1.00 93.56 307 ASN A N 1
ATOM 2385 C CA . ASN A 1 307 ? -37.720 -1.414 31.608 1.00 93.56 307 ASN A CA 1
ATOM 2386 C C . ASN A 1 307 ? -38.851 -0.393 31.388 1.00 93.56 307 ASN A C 1
ATOM 2388 O O . ASN A 1 307 ? -40.030 -0.755 31.396 1.00 93.56 307 ASN A O 1
ATOM 2392 N N . GLN A 1 308 ? -38.515 0.879 31.146 1.00 92.12 308 GLN A N 1
ATOM 2393 C CA . GLN A 1 308 ? -39.498 1.919 30.819 1.00 92.12 308 GLN A CA 1
ATOM 2394 C C . GLN A 1 308 ? -40.176 1.670 29.467 1.00 92.12 308 GLN A C 1
ATOM 2396 O O . GLN A 1 308 ? -41.395 1.843 29.344 1.00 92.12 308 GLN A O 1
ATOM 2401 N N . ARG A 1 309 ? -39.413 1.231 28.460 1.00 93.62 309 ARG A N 1
ATOM 2402 C CA . ARG A 1 309 ? -39.941 0.859 27.144 1.00 93.62 309 ARG A CA 1
ATOM 2403 C C . ARG A 1 309 ? -40.939 -0.286 27.272 1.00 93.62 309 ARG A C 1
ATOM 2405 O O . ARG A 1 309 ? -42.059 -0.166 26.777 1.00 93.62 309 ARG A O 1
ATOM 2412 N N . GLN A 1 310 ? -40.587 -1.340 28.006 1.00 94.12 310 GLN A N 1
ATOM 2413 C CA . GLN A 1 310 ? -41.457 -2.491 28.229 1.00 94.12 310 GLN A CA 1
ATOM 2414 C C . GLN A 1 310 ? -42.716 -2.115 29.020 1.00 94.12 310 GLN A C 1
ATOM 2416 O O . GLN A 1 310 ? -43.820 -2.526 28.660 1.00 94.12 310 GLN A O 1
ATOM 2421 N N . ALA A 1 311 ? -42.588 -1.274 30.051 1.00 94.31 311 ALA A N 1
ATOM 2422 C CA . ALA A 1 311 ? -43.734 -0.755 30.795 1.00 94.31 311 ALA A CA 1
ATOM 2423 C C . ALA A 1 311 ? -44.682 0.061 29.896 1.00 94.31 311 ALA A C 1
ATOM 2425 O O . ALA A 1 311 ? -45.905 -0.073 29.987 1.00 94.31 311 ALA A O 1
ATOM 2426 N N . THR A 1 312 ? -44.127 0.868 28.989 1.00 94.44 312 THR A N 1
ATOM 2427 C CA . THR A 1 312 ? -44.904 1.663 28.028 1.00 94.44 312 THR A CA 1
ATOM 2428 C C . THR A 1 312 ? -45.614 0.773 27.010 1.00 94.44 312 THR A C 1
ATOM 2430 O O . THR A 1 312 ? -46.802 0.967 26.761 1.00 94.44 312 THR A O 1
ATOM 2433 N N . LEU A 1 313 ? -44.934 -0.245 26.472 1.00 93.50 313 LEU A N 1
ATOM 2434 C CA . LEU A 1 313 ? -45.536 -1.228 25.566 1.00 93.50 313 LEU A CA 1
ATOM 2435 C C . LEU A 1 313 ? -46.688 -1.985 26.234 1.00 93.50 313 LEU A C 1
ATOM 2437 O O . LEU A 1 313 ? -47.764 -2.105 25.650 1.00 93.50 313 LEU A O 1
ATOM 2441 N N . ASN A 1 314 ? -46.502 -2.427 27.479 1.00 94.00 314 ASN A N 1
ATOM 2442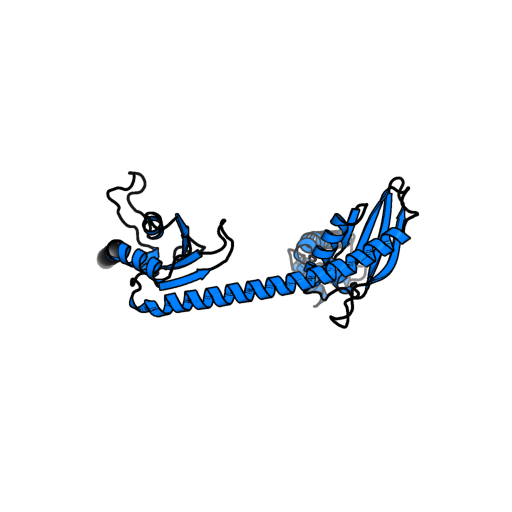 C CA . ASN A 1 314 ? -47.554 -3.092 28.245 1.00 94.00 314 ASN A CA 1
ATOM 2443 C C . ASN A 1 314 ? -48.773 -2.175 28.441 1.00 94.00 314 ASN A C 1
ATOM 2445 O O . ASN A 1 314 ? -49.907 -2.621 28.272 1.00 94.00 314 ASN A O 1
ATOM 2449 N N . ARG A 1 315 ? -48.548 -0.885 28.725 1.00 93.69 315 ARG A N 1
ATOM 2450 C CA . ARG A 1 315 ? -49.617 0.116 28.866 1.00 93.69 315 ARG A CA 1
ATOM 2451 C C . ARG A 1 315 ? -50.352 0.397 27.552 1.00 93.69 315 ARG A C 1
ATOM 2453 O O . ARG A 1 315 ? -51.562 0.592 27.561 1.00 93.69 315 ARG A O 1
ATOM 2460 N N . ILE A 1 316 ? -49.650 0.429 26.420 1.00 93.50 316 ILE A N 1
ATOM 2461 C CA . ILE A 1 316 ? -50.284 0.593 25.102 1.00 93.50 316 ILE A CA 1
ATOM 2462 C C . ILE A 1 316 ? -51.140 -0.636 24.777 1.00 93.50 316 ILE A C 1
ATOM 2464 O O . ILE A 1 316 ? -52.293 -0.495 24.371 1.00 93.50 316 ILE A O 1
ATOM 2468 N N . ASN A 1 317 ? -50.614 -1.837 25.015 1.00 91.75 317 ASN A N 1
ATOM 2469 C CA . ASN A 1 317 ? -51.334 -3.081 24.756 1.00 91.75 317 ASN A CA 1
ATOM 2470 C C . ASN A 1 317 ? -52.592 -3.226 25.624 1.00 91.75 317 ASN A C 1
ATOM 2472 O O . ASN A 1 317 ? -53.612 -3.691 25.118 1.00 91.75 317 ASN A O 1
ATOM 2476 N N . SER A 1 318 ? -52.560 -2.786 26.889 1.00 90.44 318 SER A N 1
ATOM 2477 C CA . SER A 1 318 ? -53.761 -2.783 27.734 1.00 90.44 318 SER A CA 1
ATOM 2478 C C . SER A 1 318 ? -54.834 -1.836 27.189 1.00 90.44 318 SER A C 1
ATOM 2480 O O . SER A 1 318 ? -55.990 -2.227 27.079 1.00 90.44 318 SER A O 1
ATOM 2482 N N . LEU A 1 319 ? -54.451 -0.631 26.746 1.00 90.56 319 LEU A N 1
ATOM 2483 C CA . LEU A 1 319 ? -55.386 0.340 26.161 1.00 90.56 319 LEU A CA 1
ATOM 2484 C C . LEU A 1 319 ? -56.026 -0.157 24.854 1.00 90.56 319 LEU A C 1
ATOM 2486 O O . LEU A 1 319 ? -57.213 0.071 24.626 1.00 90.56 319 LEU A O 1
ATOM 2490 N N . ILE A 1 320 ? -55.262 -0.849 24.003 1.00 88.44 320 ILE A N 1
ATOM 2491 C CA . ILE A 1 320 ? -55.787 -1.461 22.770 1.00 88.44 320 ILE A CA 1
ATOM 2492 C C . ILE A 1 320 ? -56.735 -2.623 23.100 1.00 88.44 320 ILE A C 1
ATOM 2494 O O . ILE A 1 320 ? -57.767 -2.778 22.446 1.00 88.44 320 ILE A O 1
ATOM 2498 N N . GLY A 1 321 ? -56.401 -3.437 24.107 1.00 83.31 321 GLY A N 1
ATOM 2499 C CA . GLY A 1 321 ? -57.262 -4.518 24.592 1.00 83.31 321 GLY A CA 1
ATOM 2500 C C . GLY A 1 321 ? -58.619 -4.004 25.073 1.00 83.31 321 GLY A C 1
ATOM 2501 O O . GLY A 1 321 ? -59.650 -4.510 24.633 1.00 83.31 321 GLY A O 1
ATOM 2502 N N . ASP A 1 322 ? -58.622 -2.941 25.878 1.00 78.44 322 ASP A N 1
ATOM 2503 C CA . ASP A 1 322 ? -59.841 -2.327 26.419 1.00 78.44 322 ASP A CA 1
ATOM 2504 C C . ASP A 1 322 ? -60.742 -1.712 25.332 1.00 78.44 322 ASP A C 1
ATOM 2506 O O . ASP A 1 322 ? -61.964 -1.675 25.482 1.00 78.44 322 ASP A O 1
ATOM 2510 N N . GLN A 1 323 ? -60.168 -1.256 24.212 1.00 72.56 323 GLN A N 1
ATOM 2511 C CA . GLN A 1 323 ? -60.939 -0.747 23.072 1.00 72.56 323 GLN A CA 1
ATOM 2512 C C . GLN A 1 323 ? -61.612 -1.843 22.241 1.00 72.56 323 GLN A C 1
ATOM 2514 O O . GLN A 1 323 ? -62.633 -1.566 21.627 1.00 72.56 323 GLN A O 1
ATOM 2519 N N . LYS A 1 324 ? -61.088 -3.075 22.223 1.00 65.25 324 LYS A N 1
ATOM 2520 C CA . LYS A 1 324 ? -61.711 -4.198 21.493 1.00 65.25 324 LYS A CA 1
ATOM 2521 C C . LYS A 1 324 ? -62.912 -4.815 22.218 1.00 65.25 324 LYS A C 1
ATOM 2523 O O . LYS A 1 324 ? -63.624 -5.615 21.620 1.00 65.25 324 LYS A O 1
ATOM 2528 N N . VAL A 1 325 ? -63.104 -4.491 23.497 1.00 58.22 325 VAL A N 1
ATOM 2529 C CA . VAL A 1 325 ? -64.210 -4.994 24.335 1.00 58.22 325 VAL A CA 1
ATOM 2530 C C . VAL A 1 325 ? -65.420 -4.042 24.318 1.00 58.22 325 VAL A C 1
ATOM 2532 O O . VAL A 1 325 ? -66.482 -4.389 24.833 1.00 58.22 325 VAL A O 1
ATOM 2535 N N . ARG A 1 326 ? -65.286 -2.858 23.708 1.00 49.62 326 ARG A N 1
ATOM 2536 C CA . ARG A 1 326 ? -66.389 -1.922 23.444 1.00 49.62 326 ARG A CA 1
ATOM 2537 C C . ARG A 1 326 ? -66.896 -2.063 22.018 1.00 49.62 326 ARG A C 1
ATOM 2539 O O . ARG A 1 326 ? -68.120 -1.889 21.846 1.00 49.62 326 ARG A O 1
#

Nearest PDB structures (foldseek):
  4h5b-assembly1_A  TM=4.958E-01  e=3.391E+00  Deinococcus radiodurans R1 = ATCC 13939 = DSM 20539
  4g0w-assembly1_B  TM=3.269E-01  e=1.619E+00  Homo sapiens
  3tvi-assembly6_L  TM=5.319E-01  e=7.956E+00  Clostridium acetobutylicum
  3tvi-assembly6_K  TM=2.332E-01  e=1.814E+00  Clostridium acetobutylicum
  8pj3-assembly1_r  TM=3.301E-01  e=7.516E+00  Homo sapiens

Radius of gyration: 34.48 Å; Cα contacts (8 Å, |Δi|>4): 378; chains: 1; bounding box: 93×42×88 Å

Mean predicted aligned error: 14.13 Å

Foldseek 3Di:
DVQLVVLVVQDPDSVLSVVLVVLVVDDPVPADPVNVVSNVVSVVSSVVSCVVCCVVVVVCVVLVVLQVLAQAAPDPPDFKAFPDFPDWDDDPWKIKIKTAIHHAHHPVLNVQLQVLLLVLCVVQHPADWHQDSSRMIMGMDTRVCVVVPVVVNVSSRVSRVRSSVVSVVVVVVVVVVVVVVVVVQVVQVVQLVVCVVLAQPQFPDKGKAQDPPDDGRIWIKTFGDPLLLPFWFADPPDPPVRRTDHPQVLLCPDPPWPDWDADDDSGIITTDDDDRNVVVSVSNVVCNVRSVVRSVVVVVVVVVVVVVVVVVVVVVVVVVVVVVVD

Sequence (326 aa):
MTQALQAAAFTSDTAEAEWFVQALSERGDVLDHDDADRVIAFVFVWILGFEAAASTWVSDRQLRAALAARMVRDNRNTEASIDACTDISVSERSAEATFRIANVPSESDYPVWSIQLQSVLRETASGSWWVKNDGTVTVNRPREQLEDLEGDFVTLTDALALAEKRMLEEAVHERERRIVTATRKAELDAEVGALRDDWPDWVARISWSNARTSGSEERWIVTLTPEASRVRIDRADAPSAKKTVSVADLIRGHARIEQCYGIGSSSEIGIEPVMPAGSLISILQDLDHDVAASIKFEAERATQAENQRQATLNRINSLIGDQKVR

Secondary structure (DSSP, 8-state):
-HHHHHHHTS-S-HHHHHHHHHHHHS-TTT--HHHHHHHHHHHHHHHHHHHHHHHHH-TTHHHHHHHHHSEE-SSTTSPPEEEEEEEEEE-SSEEEEEEEEEEEPPTTTHHHHHHHHHHHHHHH-SSEEEE-TTSEEEEEEEGGGTT-HHHHHHHHHHHHHHHHHHHHHHHHHHHHHHHHHHHHHHHHHHHHHHTGGGS-TTEEEEEEE---SSS-S-EEEEEEPHHHHH--EE-TTS-TT-SEE-HHHHHHTSTT-SEEEE-SSTTEEEEES---HHHHHHHHHHTHHHHHHHHHHHHHHHHHHHHHHHHHHHHHHHHHHHHHT-

Organism: NCBI:txid1714841

pLDDT: mean 85.61, std 11.78, range [45.19, 97.62]

Solvent-accessible surface area (backbone atoms only — not comparable to full-atom values): 17974 Å² total; per-residue (Å²): 114,75,65,42,58,62,48,33,74,56,41,99,42,61,67,58,25,50,50,50,52,50,59,71,72,51,60,80,89,75,55,52,70,67,53,50,53,50,51,50,49,50,52,51,50,38,49,52,41,48,59,64,47,32,71,78,74,46,72,50,53,67,52,48,51,24,54,69,62,36,40,56,41,94,45,93,88,52,71,51,41,80,69,43,80,77,46,76,50,76,58,97,63,33,27,36,41,33,32,36,34,31,28,34,60,52,84,88,50,31,65,62,40,45,52,38,31,46,50,42,41,67,76,74,47,86,66,50,74,47,68,44,78,36,39,34,38,38,40,39,39,55,42,90,58,57,86,50,55,65,59,49,52,52,54,51,51,55,26,41,54,52,17,52,53,50,47,52,53,49,52,49,53,50,50,50,50,50,49,54,52,51,50,52,46,51,52,52,51,48,51,43,59,76,46,53,91,68,51,45,89,49,54,67,43,78,46,76,45,60,73,76,83,71,96,49,61,55,28,34,38,42,28,37,27,79,66,46,45,68,37,66,39,78,40,94,86,41,63,90,92,45,49,54,39,44,63,59,54,54,54,40,68,36,94,86,37,81,44,49,46,76,50,97,49,83,37,29,32,38,36,25,68,71,66,60,48,69,60,54,44,51,55,50,47,73,46,34,65,64,52,54,54,36,43,51,50,51,53,52,51,51,52,52,49,49,54,52,50,51,53,48,51,53,54,51,52,50,55,56,53,60,59,74,76,108